Protein AF-R7TUE3-F1 (afdb_monomer)

Mean predicted aligned error: 9.0 Å

Structure (mmCIF, N/CA/C/O backbone):
data_AF-R7TUE3-F1
#
_entry.id   AF-R7TUE3-F1
#
loop_
_atom_site.group_PDB
_atom_site.id
_atom_site.type_symbol
_atom_site.label_atom_id
_atom_site.label_alt_id
_atom_site.label_comp_id
_atom_site.label_asym_id
_atom_site.label_entity_id
_atom_site.label_seq_id
_atom_site.pdbx_PDB_ins_code
_atom_site.Cartn_x
_atom_site.Cartn_y
_atom_site.Cartn_z
_atom_site.occupancy
_atom_site.B_iso_or_equiv
_atom_site.auth_seq_id
_atom_site.auth_comp_id
_atom_site.auth_asym_id
_atom_site.auth_atom_id
_atom_site.pdbx_PDB_model_num
ATOM 1 N N . MET A 1 1 ? -6.489 2.372 -33.164 1.00 26.22 1 MET A N 1
ATOM 2 C CA . MET A 1 1 ? -5.250 2.865 -32.529 1.00 26.22 1 MET A CA 1
ATOM 3 C C . MET A 1 1 ? -5.298 2.378 -31.097 1.00 26.22 1 MET A C 1
ATOM 5 O O . MET A 1 1 ? -5.970 2.981 -30.271 1.00 26.22 1 MET A O 1
ATOM 9 N N . ASP A 1 2 ? -4.718 1.204 -30.867 1.00 26.36 2 ASP A N 1
ATOM 10 C CA . ASP A 1 2 ? -4.836 0.459 -29.615 1.00 26.36 2 ASP A CA 1
ATOM 11 C C . ASP A 1 2 ? -3.867 1.010 -28.571 1.00 26.36 2 ASP A C 1
ATOM 13 O O . ASP A 1 2 ? -2.704 0.614 -28.493 1.00 26.36 2 ASP A O 1
ATOM 17 N N . GLY A 1 3 ? -4.360 1.943 -27.759 1.00 23.59 3 GLY A N 1
ATOM 18 C CA . GLY A 1 3 ? -3.721 2.323 -26.507 1.00 23.59 3 GLY A CA 1
ATOM 19 C C . GLY A 1 3 ? -3.929 1.211 -25.486 1.00 23.59 3 GLY A C 1
ATOM 20 O O . GLY A 1 3 ? -4.935 1.199 -24.780 1.00 23.59 3 GLY A O 1
ATOM 21 N N . LYS A 1 4 ? -2.998 0.253 -25.432 1.00 23.14 4 LYS A N 1
ATOM 22 C CA . LYS A 1 4 ? -2.929 -0.730 -24.347 1.00 23.14 4 LYS A CA 1
ATOM 23 C C . LYS A 1 4 ? -2.763 0.031 -23.034 1.00 23.14 4 LYS A C 1
ATOM 25 O O . LYS A 1 4 ? -1.722 0.637 -22.792 1.00 23.14 4 LYS A O 1
ATOM 30 N N . LYS A 1 5 ? -3.823 0.035 -22.228 1.00 25.25 5 LYS A N 1
ATOM 31 C CA . LYS A 1 5 ? -3.828 0.602 -20.883 1.00 25.25 5 LYS A CA 1
ATOM 32 C C . LYS A 1 5 ? -2.866 -0.216 -20.030 1.00 25.25 5 LYS A C 1
ATOM 34 O O . LYS A 1 5 ? -2.998 -1.431 -19.924 1.00 25.25 5 LYS A O 1
ATOM 39 N N . VAL A 1 6 ? -1.870 0.466 -19.487 1.00 25.92 6 VAL A N 1
ATOM 40 C CA . VAL A 1 6 ? -0.986 -0.073 -18.462 1.00 25.92 6 VAL A CA 1
ATOM 41 C C . VAL A 1 6 ? -1.798 -0.046 -17.174 1.00 25.92 6 VAL A C 1
ATOM 43 O O . VAL A 1 6 ? -2.066 1.015 -16.621 1.00 25.92 6 VAL A O 1
ATOM 46 N N . HIS A 1 7 ? -2.295 -1.204 -16.762 1.00 32.34 7 HIS A N 1
ATOM 47 C CA . HIS A 1 7 ? -2.750 -1.394 -15.394 1.00 32.34 7 HIS A CA 1
ATOM 48 C C . HIS A 1 7 ? -1.476 -1.461 -14.531 1.00 32.34 7 HIS A C 1
ATOM 50 O O . HIS A 1 7 ? -0.467 -1.970 -15.009 1.00 32.34 7 HIS A O 1
ATOM 56 N N . ASN A 1 8 ? -1.444 -0.863 -13.335 1.00 31.72 8 ASN A N 1
ATOM 57 C CA . ASN A 1 8 ? -0.389 -1.110 -12.345 1.00 31.72 8 ASN A CA 1
ATOM 58 C C . ASN A 1 8 ? -1.052 -1.649 -11.077 1.00 31.72 8 ASN A C 1
ATOM 60 O O . ASN A 1 8 ? -2.020 -1.092 -10.570 1.00 31.72 8 ASN A O 1
ATOM 64 N N . PHE A 1 9 ? -0.541 -2.755 -10.551 1.00 38.19 9 PHE A N 1
ATOM 65 C CA . PHE A 1 9 ? -1.050 -3.390 -9.344 1.00 38.19 9 PHE A CA 1
ATOM 66 C C . PHE A 1 9 ? 0.095 -3.407 -8.348 1.00 38.19 9 PHE A C 1
ATOM 68 O O . PHE A 1 9 ? 0.969 -4.274 -8.368 1.00 38.19 9 PHE A O 1
ATOM 75 N N . PHE A 1 10 ? 0.099 -2.408 -7.475 1.00 30.11 10 PHE A N 1
ATOM 76 C CA . PHE A 1 10 ? 0.917 -2.440 -6.280 1.00 30.11 10 PHE A CA 1
ATOM 77 C C . PHE A 1 10 ? 0.260 -3.404 -5.287 1.00 30.11 10 PHE A C 1
ATOM 79 O O . PHE A 1 10 ? -0.922 -3.293 -4.987 1.00 30.11 10 PHE A O 1
ATOM 86 N N . LEU A 1 11 ? 1.030 -4.407 -4.871 1.00 31.42 11 LEU A N 1
ATOM 87 C CA . LEU A 1 11 ? 0.663 -5.560 -4.038 1.00 31.42 11 LEU A CA 1
ATOM 88 C C . LEU A 1 11 ? -0.312 -5.288 -2.866 1.00 31.42 11 LEU A C 1
ATOM 90 O O . LEU A 1 11 ? -0.428 -4.173 -2.366 1.00 31.42 11 LEU A O 1
ATOM 94 N N . PRO A 1 12 ? -1.020 -6.340 -2.421 1.00 33.06 12 PRO A N 1
ATOM 95 C CA . PRO A 1 12 ? -2.391 -6.277 -1.949 1.00 33.06 12 PRO A CA 1
ATOM 96 C C . PRO A 1 12 ? -2.519 -5.617 -0.579 1.00 33.06 12 PRO A C 1
ATOM 98 O O . PRO A 1 12 ? -1.696 -5.812 0.314 1.00 33.06 12 PRO A O 1
ATOM 101 N N . ILE A 1 13 ? -3.662 -4.962 -0.379 1.00 30.20 13 ILE A N 1
ATOM 102 C CA . ILE A 1 13 ? -4.337 -4.980 0.917 1.00 30.20 13 ILE A CA 1
ATOM 103 C C . ILE A 1 13 ? -4.458 -6.463 1.288 1.00 30.20 13 ILE A C 1
ATOM 105 O O . ILE A 1 13 ? -5.222 -7.193 0.655 1.00 30.20 13 ILE A O 1
ATOM 109 N N . ILE A 1 14 ? -3.632 -6.932 2.230 1.00 29.20 14 ILE A N 1
ATOM 110 C CA . ILE A 1 14 ? -3.680 -8.306 2.737 1.00 29.20 14 ILE A CA 1
ATOM 111 C C . ILE A 1 14 ? -4.969 -8.433 3.548 1.00 29.20 14 ILE A C 1
ATOM 113 O O . ILE A 1 14 ? -4.993 -8.281 4.761 1.00 29.20 14 ILE A O 1
ATOM 117 N N . GLY A 1 15 ? -6.065 -8.685 2.850 1.00 29.59 15 GLY A N 1
ATOM 118 C CA . GLY A 1 15 ? -7.164 -9.468 3.365 1.00 29.59 15 GLY A CA 1
ATOM 119 C C . GLY A 1 15 ? -7.043 -10.827 2.706 1.00 29.59 15 GLY A C 1
ATOM 120 O O . GLY A 1 15 ? -7.309 -10.970 1.516 1.00 29.59 15 GLY A O 1
ATOM 121 N N . HIS A 1 16 ? -6.647 -11.848 3.459 1.00 36.81 16 HIS A N 1
ATOM 122 C CA . HIS A 1 16 ? -7.164 -13.173 3.141 1.00 36.81 16 HIS A CA 1
ATOM 123 C C . HIS A 1 16 ? -8.690 -13.028 3.131 1.00 36.81 16 HIS A C 1
ATOM 125 O O . HIS A 1 16 ? -9.264 -12.815 4.197 1.00 36.81 16 HIS A O 1
ATOM 131 N N . ASN A 1 17 ? -9.376 -13.130 1.981 1.00 39.16 17 ASN A N 1
ATOM 132 C CA . ASN A 1 17 ? -10.852 -13.122 1.971 1.00 39.16 17 ASN A CA 1
ATOM 133 C C . ASN A 1 17 ? -11.400 -14.494 2.405 1.00 39.16 17 ASN A C 1
ATOM 135 O O . ASN A 1 17 ? -12.331 -15.035 1.811 1.00 39.16 17 ASN A O 1
ATOM 139 N N . LYS A 1 18 ? -10.817 -15.056 3.471 1.00 37.66 18 LYS A N 1
ATOM 140 C CA . LYS A 1 18 ? -11.382 -16.156 4.236 1.00 37.66 18 LYS A CA 1
ATOM 141 C C . LYS A 1 18 ? -11.650 -15.656 5.652 1.00 37.66 18 LYS A C 1
ATOM 143 O O . LYS A 1 18 ? -10.769 -15.662 6.499 1.00 37.66 18 LYS A O 1
ATOM 148 N N . MET A 1 19 ? -12.891 -15.204 5.838 1.00 42.81 19 MET A N 1
ATOM 149 C CA . MET A 1 19 ? -13.586 -14.956 7.104 1.00 42.81 19 MET A CA 1
ATOM 150 C C . MET A 1 19 ? -12.686 -14.565 8.286 1.00 42.81 19 MET A C 1
ATOM 152 O O . MET A 1 19 ? -12.366 -15.399 9.137 1.00 42.81 19 MET A O 1
ATOM 156 N N . ILE A 1 20 ? -12.422 -13.264 8.432 1.00 44.94 20 ILE A N 1
ATOM 157 C CA . ILE A 1 20 ? -12.519 -12.707 9.781 1.00 44.94 20 ILE A CA 1
ATOM 158 C C . ILE A 1 20 ? -14.023 -12.716 10.042 1.00 44.94 20 ILE A C 1
ATOM 160 O O . ILE A 1 20 ? -14.790 -12.078 9.350 1.00 44.94 20 ILE A O 1
ATOM 164 N N . ASP A 1 21 ? -14.445 -13.656 10.861 1.00 41.81 21 ASP A N 1
ATOM 165 C CA . ASP A 1 21 ? -15.801 -13.870 11.346 1.00 41.81 21 ASP A CA 1
ATOM 166 C C . ASP A 1 21 ? -17.005 -14.283 10.475 1.00 41.81 21 ASP A C 1
ATOM 168 O O . ASP A 1 21 ? -17.966 -14.801 11.049 1.00 41.81 21 ASP A O 1
ATOM 172 N N . GLY A 1 22 ? -16.946 -14.188 9.148 1.00 45.91 22 GLY A N 1
ATOM 173 C CA . GLY A 1 22 ? -18.156 -14.254 8.302 1.00 45.91 22 GLY A CA 1
ATOM 174 C C . GLY A 1 22 ? -18.462 -12.911 7.636 1.00 45.91 22 GLY A C 1
ATOM 175 O O . GLY A 1 22 ? -19.313 -12.818 6.755 1.00 45.91 22 GLY A O 1
ATOM 176 N N . VAL A 1 23 ? -17.703 -11.891 8.011 1.00 53.88 23 VAL A N 1
ATOM 177 C CA . VAL A 1 23 ? -17.602 -10.603 7.363 1.00 53.88 23 VAL A CA 1
ATOM 178 C C . VAL A 1 23 ? -16.900 -10.732 5.997 1.00 53.88 23 VAL A C 1
ATOM 180 O O . VAL A 1 23 ? -15.768 -11.207 5.871 1.00 53.88 23 VAL A O 1
ATOM 183 N N . PHE A 1 24 ? -17.609 -10.322 4.942 1.00 63.47 24 PHE A N 1
ATOM 184 C CA . PHE A 1 24 ? -17.111 -10.325 3.568 1.00 63.47 24 PHE A CA 1
ATOM 185 C C . PHE A 1 24 ? -16.243 -9.093 3.315 1.00 63.47 24 PHE A C 1
ATOM 187 O O . PHE A 1 24 ? -16.665 -7.966 3.562 1.00 63.47 24 PHE A O 1
ATOM 194 N N . THR A 1 25 ? -15.053 -9.294 2.769 1.00 68.38 25 THR A N 1
ATOM 195 C CA . THR A 1 25 ? -14.197 -8.232 2.236 1.00 68.38 25 THR A CA 1
ATOM 196 C C . THR A 1 25 ? -14.414 -8.126 0.730 1.00 68.38 25 THR A C 1
ATOM 198 O O . THR A 1 25 ? -14.410 -9.125 0.011 1.00 68.38 25 THR A O 1
ATOM 201 N N . GLY A 1 26 ? -14.676 -6.911 0.267 1.00 74.12 26 GLY A N 1
ATOM 202 C CA . GLY A 1 26 ? -14.980 -6.562 -1.109 1.00 74.12 26 GLY A CA 1
ATOM 203 C C . GLY A 1 26 ? -13.788 -6.022 -1.892 1.00 74.12 26 GLY A C 1
ATOM 204 O O . GLY A 1 26 ? -12.681 -5.845 -1.379 1.00 74.12 26 GLY A O 1
ATOM 205 N N . SER A 1 27 ? -14.036 -5.729 -3.159 1.00 76.38 27 SER A N 1
ATOM 206 C CA . SER A 1 27 ? -13.052 -5.234 -4.118 1.00 76.38 27 SER A CA 1
ATOM 207 C C . SER A 1 27 ? -13.787 -4.484 -5.223 1.00 76.38 27 SER A C 1
ATOM 209 O O . SER A 1 27 ? -14.829 -4.950 -5.692 1.00 76.38 27 SER A O 1
ATOM 211 N N . ILE A 1 28 ? -13.253 -3.336 -5.653 1.00 74.31 28 ILE A N 1
ATOM 212 C CA . ILE A 1 28 ? -13.791 -2.618 -6.823 1.00 74.31 28 ILE A CA 1
ATOM 213 C C . ILE A 1 28 ? -13.489 -3.351 -8.144 1.00 74.31 28 ILE A C 1
ATOM 215 O O . ILE A 1 28 ? -14.043 -3.011 -9.189 1.00 74.31 28 ILE A O 1
ATOM 219 N N . TYR A 1 29 ? -12.616 -4.361 -8.100 1.00 77.81 29 TYR A N 1
ATOM 220 C CA . TYR A 1 29 ? -12.219 -5.177 -9.243 1.00 77.81 29 TYR A CA 1
ATOM 221 C C . TYR A 1 29 ? -13.205 -6.321 -9.487 1.00 77.81 29 TYR A C 1
ATOM 223 O O . TYR A 1 29 ? -14.007 -6.671 -8.625 1.00 77.81 29 TYR A O 1
ATOM 231 N N . LYS A 1 30 ? -13.185 -6.878 -10.701 1.00 80.38 30 LYS A N 1
ATOM 232 C CA . LYS A 1 30 ? -14.058 -7.984 -11.123 1.00 80.38 30 LYS A CA 1
ATOM 233 C C . LYS A 1 30 ? -13.236 -9.108 -11.751 1.00 80.38 30 LYS A C 1
ATOM 235 O O . LYS A 1 30 ? -13.561 -9.567 -12.843 1.00 80.38 30 LYS A O 1
ATOM 240 N N . ASP A 1 31 ? -12.178 -9.525 -11.071 1.00 77.94 31 ASP A N 1
ATOM 241 C CA . ASP A 1 31 ? -11.305 -10.606 -11.513 1.00 77.94 31 ASP A CA 1
ATOM 242 C C . ASP A 1 31 ? -12.026 -11.967 -11.405 1.00 77.94 31 ASP A C 1
ATOM 244 O O . ASP A 1 31 ? -12.382 -12.391 -10.300 1.00 77.94 31 ASP A O 1
ATOM 248 N N . PRO A 1 32 ? -12.284 -12.667 -12.524 1.00 78.81 32 PRO A N 1
ATOM 249 C CA . PRO A 1 32 ? -13.005 -13.934 -12.508 1.00 78.81 32 PRO A CA 1
ATOM 250 C C . PRO A 1 32 ? -12.277 -15.039 -11.728 1.00 78.81 32 PRO A C 1
ATOM 252 O O . PRO A 1 32 ? -12.954 -15.837 -11.073 1.00 78.81 32 PRO A O 1
ATOM 255 N N . ASP A 1 33 ? -10.942 -15.053 -11.726 1.00 77.56 33 ASP A N 1
ATOM 256 C CA . ASP A 1 33 ? -10.131 -16.086 -11.068 1.00 77.56 33 ASP A CA 1
ATOM 257 C C . ASP A 1 33 ? -10.190 -15.958 -9.539 1.00 77.56 33 ASP A C 1
ATOM 259 O O . ASP A 1 33 ? -10.014 -16.931 -8.800 1.00 77.56 33 ASP A O 1
ATOM 263 N N . LEU A 1 34 ? -10.516 -14.759 -9.050 1.00 78.69 34 LEU A N 1
ATOM 264 C CA . LEU A 1 34 ? -10.628 -14.451 -7.629 1.00 78.69 34 LEU A CA 1
ATOM 265 C C . LEU A 1 34 ? -12.034 -14.690 -7.064 1.00 78.69 34 LEU A C 1
ATOM 267 O O . LEU A 1 34 ? -12.167 -14.889 -5.861 1.00 78.69 34 LEU A O 1
ATOM 271 N N . ARG A 1 35 ? -13.096 -14.753 -7.879 1.00 78.50 35 ARG A N 1
ATOM 272 C CA . ARG A 1 35 ? -14.487 -14.824 -7.366 1.00 78.50 35 ARG A CA 1
ATOM 273 C C . ARG A 1 35 ? -14.801 -16.080 -6.553 1.00 78.50 35 ARG A C 1
ATOM 275 O O . ARG A 1 35 ? -15.608 -16.012 -5.628 1.00 78.50 35 ARG A O 1
ATOM 282 N N . ILE A 1 36 ? -14.213 -17.222 -6.916 1.00 77.38 36 ILE A N 1
ATOM 283 C CA . ILE A 1 36 ? -14.421 -18.499 -6.213 1.00 77.38 36 I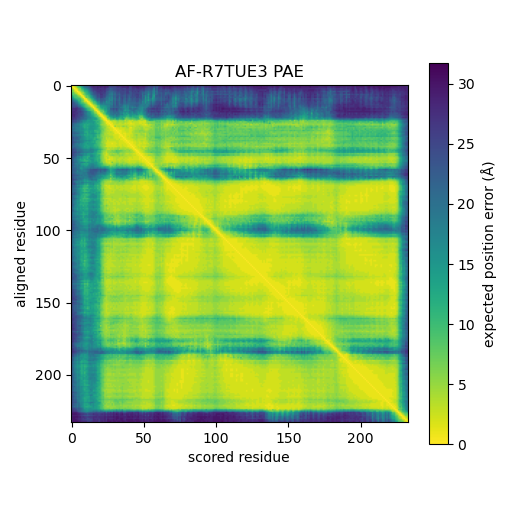LE A CA 1
ATOM 284 C C . ILE A 1 36 ? -13.737 -18.489 -4.836 1.00 77.38 36 ILE A C 1
ATOM 286 O O . ILE A 1 36 ? -14.426 -18.696 -3.835 1.00 77.38 36 ILE A O 1
ATOM 290 N N . PRO A 1 37 ? -12.416 -18.246 -4.736 1.00 74.00 37 PRO A N 1
ATOM 291 C CA . PRO A 1 37 ? -11.738 -18.209 -3.441 1.00 74.00 37 PRO A CA 1
ATOM 292 C C . PRO A 1 37 ? -12.100 -16.972 -2.618 1.00 74.00 37 PRO A C 1
ATOM 294 O O . PRO A 1 37 ? -11.985 -17.012 -1.394 1.00 74.00 37 PRO A O 1
ATOM 297 N N . PHE A 1 38 ? -12.554 -15.896 -3.267 1.00 76.12 38 PHE A N 1
ATOM 298 C CA . PHE A 1 38 ? -12.842 -14.608 -2.654 1.00 76.12 38 PHE A CA 1
ATOM 299 C C . PHE A 1 38 ? -14.240 -14.085 -3.059 1.00 76.12 38 PHE A C 1
ATOM 301 O O . PHE A 1 38 ? -14.374 -13.250 -3.956 1.00 76.12 38 PHE A O 1
ATOM 308 N N . PRO A 1 39 ? -15.313 -14.510 -2.358 1.00 74.69 39 PRO A N 1
ATOM 309 C CA . PRO A 1 39 ? -16.707 -14.220 -2.732 1.00 74.69 39 PRO A CA 1
ATOM 310 C C . PRO A 1 39 ? -17.133 -12.740 -2.714 1.00 74.69 39 PRO A C 1
ATOM 312 O O . PRO A 1 39 ? -18.279 -12.426 -3.065 1.00 74.69 39 PRO A O 1
ATOM 315 N N . GLY A 1 40 ? -16.268 -11.844 -2.232 1.00 76.69 40 GLY A N 1
ATOM 316 C CA . GLY A 1 40 ? -16.469 -10.396 -2.246 1.00 76.69 40 GLY A CA 1
ATOM 317 C C . GLY A 1 40 ? -15.871 -9.682 -3.461 1.00 76.69 40 GLY A C 1
ATOM 318 O O . GLY A 1 40 ? -16.068 -8.478 -3.600 1.00 76.69 40 GLY A O 1
ATOM 319 N N . GLU A 1 41 ? -15.197 -10.391 -4.370 1.00 80.06 41 GLU A N 1
ATOM 320 C CA . GLU A 1 41 ? -14.690 -9.797 -5.610 1.00 80.06 41 GLU A CA 1
ATOM 321 C C . GLU A 1 41 ? -15.837 -9.180 -6.436 1.00 80.06 41 GLU A C 1
ATOM 323 O O . GLU A 1 41 ? -16.836 -9.836 -6.759 1.00 80.06 41 GLU A O 1
ATOM 328 N N . GLY A 1 42 ? -15.713 -7.890 -6.746 1.00 77.12 42 GLY A N 1
ATOM 329 C CA . GLY A 1 42 ? -16.732 -7.090 -7.426 1.00 77.12 42 GLY A CA 1
ATOM 330 C C . GLY A 1 42 ? -17.877 -6.605 -6.542 1.00 77.12 42 GLY A C 1
ATOM 331 O O . GLY A 1 42 ? -18.847 -6.069 -7.080 1.00 77.12 42 GLY A O 1
ATOM 332 N N . LYS A 1 43 ? -17.807 -6.802 -5.218 1.00 80.62 43 LYS A N 1
ATOM 333 C CA . LYS A 1 43 ? -18.770 -6.264 -4.248 1.00 80.62 43 LYS A CA 1
ATOM 334 C C . LYS A 1 43 ? -18.186 -5.056 -3.522 1.00 80.62 43 LYS A C 1
ATOM 336 O O . LYS A 1 43 ? -17.034 -5.066 -3.095 1.00 80.62 43 LYS A O 1
ATOM 341 N N . HIS A 1 44 ? -19.022 -4.042 -3.339 1.00 76.38 44 HIS A N 1
ATOM 342 C CA . HIS A 1 44 ? -18.726 -2.819 -2.597 1.00 76.38 44 HIS A CA 1
ATOM 343 C C . HIS A 1 44 ? -19.999 -2.314 -1.888 1.00 76.38 44 HIS A C 1
ATOM 345 O O . HIS A 1 44 ? -21.094 -2.842 -2.106 1.00 76.38 44 HIS A O 1
ATOM 351 N N . GLY A 1 45 ? -19.864 -1.307 -1.022 1.00 72.94 45 GLY A N 1
ATOM 352 C CA . GLY A 1 45 ? -20.962 -0.764 -0.211 1.00 72.94 45 GLY A CA 1
ATOM 353 C C . GLY A 1 45 ? -21.208 -1.544 1.085 1.00 72.94 45 GLY A C 1
ATOM 354 O O . GLY A 1 45 ? -20.349 -2.288 1.546 1.00 72.94 45 GLY A O 1
ATOM 355 N N . SER A 1 46 ? -22.399 -1.407 1.671 1.00 71.69 46 SER A N 1
ATOM 356 C CA . SER A 1 46 ? -22.730 -1.930 3.012 1.00 71.69 46 SER A CA 1
ATOM 357 C C . SER A 1 46 ? -22.787 -3.461 3.138 1.00 71.69 46 SER A C 1
ATOM 359 O O . SER A 1 46 ? -23.000 -3.980 4.229 1.00 71.69 46 SER A O 1
ATOM 361 N N . SER A 1 47 ? -22.601 -4.196 2.036 1.00 73.56 47 SER A N 1
ATOM 362 C CA . SER A 1 47 ? -22.575 -5.667 2.023 1.00 73.56 47 SER A CA 1
ATOM 363 C C . SER A 1 47 ? -21.209 -6.271 2.374 1.00 73.56 47 SER A C 1
ATOM 365 O O . SER A 1 47 ? -21.087 -7.494 2.469 1.00 73.56 47 SER A O 1
ATOM 367 N N . VAL A 1 48 ? -20.185 -5.429 2.546 1.00 75.19 48 VAL A N 1
ATOM 368 C CA . VAL A 1 48 ? -18.800 -5.813 2.844 1.00 75.19 48 VAL A CA 1
ATOM 369 C C . VAL A 1 48 ? -18.217 -4.906 3.933 1.00 75.19 48 VAL A C 1
ATOM 371 O O . VAL A 1 48 ? -18.644 -3.766 4.084 1.00 75.19 48 VAL A O 1
ATOM 374 N N . SER A 1 49 ? -17.240 -5.391 4.698 1.00 75.25 49 SER A N 1
ATOM 375 C CA . SER A 1 49 ? -16.605 -4.623 5.789 1.00 75.25 49 SER A CA 1
ATOM 376 C C . SER A 1 49 ? -15.377 -3.820 5.383 1.00 75.25 49 SER A C 1
ATOM 378 O O . SER A 1 49 ? -14.995 -2.878 6.071 1.00 75.25 49 SER A O 1
ATOM 380 N N . ALA A 1 50 ? -14.730 -4.223 4.296 1.00 83.12 50 ALA A N 1
ATOM 381 C CA . ALA A 1 50 ? -13.548 -3.585 3.747 1.00 83.12 50 ALA A CA 1
ATOM 382 C C . ALA A 1 50 ? -13.596 -3.709 2.231 1.00 83.12 50 ALA A C 1
ATOM 384 O O . ALA A 1 50 ? -14.171 -4.662 1.709 1.00 83.12 50 ALA A O 1
ATOM 385 N N . ILE A 1 51 ? -13.006 -2.751 1.523 1.00 82.31 51 ILE A N 1
ATOM 386 C CA . ILE A 1 51 ? -13.030 -2.693 0.062 1.00 82.31 51 ILE A CA 1
ATOM 387 C C . ILE A 1 51 ? -11.600 -2.473 -0.417 1.00 82.31 51 ILE A C 1
ATOM 389 O O . ILE A 1 51 ? -10.960 -1.494 -0.039 1.00 82.31 51 ILE A O 1
ATOM 393 N N . LYS A 1 52 ? -11.092 -3.384 -1.250 1.00 83.94 52 LYS A N 1
ATOM 394 C CA . LYS A 1 52 ? -9.806 -3.206 -1.929 1.00 83.94 52 LYS A CA 1
ATOM 395 C C . LYS A 1 52 ? -9.959 -2.226 -3.097 1.00 83.94 52 LYS A C 1
ATOM 397 O O . LYS A 1 52 ? -10.815 -2.437 -3.956 1.00 83.94 52 LYS A O 1
ATOM 402 N N . THR A 1 53 ? -9.086 -1.220 -3.164 1.00 82.50 53 THR A N 1
ATOM 403 C CA . THR A 1 53 ? -9.010 -0.236 -4.256 1.00 82.50 53 THR A CA 1
ATOM 404 C C . THR A 1 53 ? -7.563 0.215 -4.501 1.00 82.50 53 THR A C 1
ATOM 406 O O . THR A 1 53 ? -6.748 0.226 -3.579 1.00 82.50 53 THR A O 1
ATOM 409 N N . HIS A 1 54 ? -7.245 0.573 -5.749 1.00 79.38 54 HIS A N 1
ATOM 410 C CA . HIS A 1 54 ? -6.033 1.314 -6.132 1.00 79.38 54 HIS A CA 1
ATOM 411 C C . HIS A 1 54 ? -6.374 2.701 -6.704 1.00 79.38 54 HIS A C 1
ATOM 413 O O . HIS A 1 54 ? -5.561 3.297 -7.407 1.00 79.38 54 HIS A O 1
ATOM 419 N N . TRP A 1 55 ? -7.577 3.227 -6.441 1.00 78.69 55 TRP A N 1
ATOM 420 C CA . TRP A 1 55 ? -7.912 4.616 -6.770 1.00 78.69 55 TRP A CA 1
ATOM 421 C C . TRP A 1 55 ? -6.866 5.571 -6.148 1.00 78.69 55 TRP A C 1
ATOM 423 O O . TRP A 1 55 ? -6.412 5.300 -5.035 1.00 78.69 55 TRP A O 1
ATOM 433 N N . PRO A 1 56 ? -6.439 6.655 -6.825 1.00 77.94 56 PRO A N 1
ATOM 434 C CA . PRO A 1 56 ? -6.911 7.148 -8.127 1.00 77.94 56 PRO A CA 1
ATOM 435 C C . PRO A 1 56 ? -6.251 6.516 -9.351 1.00 77.94 56 PRO A C 1
ATOM 437 O O . PRO A 1 56 ? -6.589 6.895 -10.468 1.00 77.94 56 PRO A O 1
ATOM 440 N N . LEU A 1 57 ? -5.323 5.574 -9.184 1.00 67.94 57 LEU A N 1
ATOM 441 C CA . LEU A 1 57 ? -4.356 5.239 -10.228 1.00 67.94 57 LEU A CA 1
ATOM 442 C C . LEU A 1 57 ? -4.971 4.684 -11.529 1.00 67.94 57 LEU A C 1
ATOM 444 O O . LEU A 1 57 ? -4.357 4.824 -12.579 1.00 67.94 57 LEU A O 1
ATOM 448 N N . PHE A 1 58 ? -6.186 4.111 -11.505 1.00 61.41 58 PHE A N 1
ATOM 449 C CA . PHE A 1 58 ? -6.770 3.427 -12.679 1.00 61.41 58 PHE A CA 1
ATOM 450 C C . PHE A 1 58 ? -8.278 3.614 -12.876 1.00 61.41 58 PHE A C 1
ATOM 452 O O . PHE A 1 58 ? -8.898 2.866 -13.636 1.00 61.41 58 PHE A O 1
ATOM 459 N N . ALA A 1 59 ? -8.898 4.575 -12.195 1.00 56.00 59 ALA A N 1
ATOM 460 C CA . ALA A 1 59 ? -10.348 4.704 -12.233 1.00 56.00 59 ALA A CA 1
ATOM 461 C C . ALA A 1 59 ? -10.805 5.682 -13.324 1.00 56.00 59 ALA A C 1
ATOM 463 O O . ALA A 1 59 ? -10.355 6.823 -13.383 1.00 56.00 59 ALA A O 1
ATOM 464 N N . GLN A 1 60 ? -11.712 5.228 -14.193 1.00 50.25 60 GLN A N 1
ATOM 465 C CA . GLN A 1 60 ? -12.420 6.116 -15.126 1.00 50.25 60 GLN A CA 1
ATOM 466 C C . GLN A 1 60 ? -13.547 6.893 -14.434 1.00 50.25 60 GLN A C 1
ATOM 468 O O . GLN A 1 60 ? -13.943 7.950 -14.914 1.00 50.25 60 GLN A O 1
ATOM 473 N N . GLU A 1 61 ? -14.035 6.376 -13.307 1.00 54.53 61 GLU A N 1
ATOM 474 C CA . GLU A 1 61 ? -15.063 6.990 -12.475 1.00 54.53 61 GLU A CA 1
ATOM 475 C C . GLU A 1 61 ? -14.495 7.237 -11.078 1.00 54.53 61 GLU A C 1
ATOM 477 O O . GLU A 1 61 ? -13.664 6.476 -10.580 1.00 54.53 61 GLU A O 1
ATOM 482 N N . GLN A 1 62 ? -14.902 8.339 -10.458 1.00 56.56 62 GLN A N 1
ATOM 483 C CA . GLN A 1 62 ? -14.477 8.672 -9.107 1.00 56.56 62 GLN A CA 1
ATOM 484 C C . GLN A 1 62 ? -14.972 7.593 -8.136 1.00 56.56 62 GLN A C 1
ATOM 486 O O . GLN A 1 62 ? -16.132 7.189 -8.204 1.00 56.56 62 GLN A O 1
ATOM 491 N N . ASP A 1 63 ? -14.103 7.133 -7.235 1.00 65.88 63 ASP A N 1
ATOM 492 C CA . ASP A 1 63 ? -14.525 6.280 -6.129 1.00 65.88 63 ASP A CA 1
ATOM 493 C C . ASP A 1 63 ? -15.344 7.149 -5.163 1.00 65.88 63 ASP A C 1
ATOM 495 O O . ASP A 1 63 ? -14.799 7.906 -4.362 1.00 65.88 63 ASP A O 1
ATOM 499 N N . LEU A 1 64 ? -16.669 7.148 -5.346 1.00 59.69 64 LEU A N 1
ATOM 500 C CA . LEU A 1 64 ? -17.631 7.924 -4.551 1.00 59.69 64 LEU A CA 1
ATOM 501 C C . LEU A 1 64 ? -18.041 7.187 -3.266 1.00 59.69 64 LEU A C 1
ATOM 503 O O . LEU A 1 64 ? -19.072 7.507 -2.671 1.00 59.69 64 LEU A O 1
ATOM 507 N N . LEU A 1 65 ? -17.295 6.154 -2.867 1.00 67.81 65 LEU A N 1
ATOM 508 C CA . LEU A 1 65 ? -17.606 5.380 -1.676 1.00 67.81 65 LEU A CA 1
ATOM 509 C C . LEU A 1 65 ? -17.258 6.175 -0.413 1.00 67.81 65 LEU A C 1
ATOM 511 O O . LEU A 1 65 ? -16.166 6.719 -0.273 1.00 67.81 65 LEU A O 1
ATOM 515 N N . ASP A 1 66 ? -18.206 6.211 0.520 1.00 77.19 66 ASP A N 1
ATOM 516 C CA . ASP A 1 66 ? -18.023 6.825 1.832 1.00 77.19 66 ASP A CA 1
ATOM 517 C C . ASP A 1 66 ? -17.304 5.835 2.762 1.00 77.19 66 ASP A C 1
ATOM 519 O O . ASP A 1 66 ? -17.896 4.872 3.264 1.00 77.19 66 ASP A O 1
ATOM 523 N N . TYR A 1 67 ? -15.990 6.010 2.919 1.00 84.50 67 TYR A N 1
ATOM 524 C CA . TYR A 1 67 ? -15.167 5.137 3.752 1.00 84.50 67 TYR A CA 1
ATOM 525 C C . TYR A 1 67 ? -15.189 5.585 5.209 1.00 84.50 67 TYR A C 1
ATOM 527 O O . TYR A 1 67 ? -14.770 6.689 5.538 1.00 84.50 67 TYR A O 1
ATOM 535 N N . ALA A 1 68 ? -15.559 4.676 6.111 1.00 87.88 68 ALA A N 1
ATOM 536 C CA . ALA A 1 68 ? -15.511 4.946 7.548 1.00 87.88 68 ALA A CA 1
ATOM 537 C C . ALA A 1 68 ? -14.081 4.980 8.121 1.00 87.88 68 ALA A C 1
ATOM 539 O O . ALA A 1 68 ? -13.851 5.589 9.163 1.00 87.88 68 ALA A O 1
ATOM 540 N N . ARG A 1 69 ? -13.134 4.276 7.486 1.00 90.12 69 ARG A N 1
ATOM 541 C CA . ARG A 1 69 ? -11.736 4.126 7.922 1.00 90.12 69 ARG A CA 1
ATOM 542 C C . ARG A 1 69 ? -10.864 3.602 6.781 1.00 90.12 69 ARG A C 1
ATOM 544 O O . ARG A 1 69 ? -11.380 2.963 5.865 1.00 90.12 69 ARG A O 1
ATOM 551 N N . ILE A 1 70 ? -9.553 3.839 6.849 1.00 93.50 70 ILE A N 1
ATOM 552 C CA . ILE A 1 70 ? -8.595 3.499 5.785 1.00 93.50 70 ILE A CA 1
ATOM 553 C C . ILE A 1 70 ? -7.466 2.625 6.336 1.00 93.50 70 ILE A C 1
ATOM 555 O O . ILE A 1 70 ? -6.854 2.950 7.350 1.00 93.50 70 ILE A O 1
ATOM 559 N N . ILE A 1 71 ? -7.155 1.535 5.630 1.00 94.75 71 ILE A N 1
ATOM 560 C CA . ILE A 1 71 ? -5.924 0.759 5.822 1.00 94.75 71 ILE A CA 1
ATOM 561 C C . ILE A 1 71 ? -5.039 0.987 4.595 1.00 94.75 71 ILE A C 1
ATOM 563 O O . ILE A 1 71 ? -5.424 0.617 3.486 1.00 94.75 71 ILE A O 1
ATOM 567 N N . LEU A 1 72 ? -3.857 1.574 4.784 1.00 95.38 72 LEU A N 1
ATOM 568 C CA . LEU A 1 72 ? -2.908 1.876 3.711 1.00 95.38 72 LEU A CA 1
ATOM 569 C C . LEU A 1 72 ? -1.660 1.002 3.842 1.00 95.38 72 LEU A C 1
ATOM 571 O O . LEU A 1 72 ? -0.920 1.128 4.812 1.00 95.38 72 LEU A O 1
ATOM 575 N N . VAL A 1 73 ? -1.396 0.139 2.861 1.00 94.50 73 VAL A N 1
ATOM 576 C CA . VAL A 1 73 ? -0.168 -0.670 2.826 1.00 94.50 73 VAL A CA 1
ATOM 577 C C . VAL A 1 73 ? 0.934 0.105 2.114 1.00 94.50 73 VAL A C 1
ATOM 579 O O . VAL A 1 73 ? 0.782 0.460 0.951 1.00 94.50 73 VAL A O 1
ATOM 582 N N . VAL A 1 74 ? 2.061 0.311 2.791 1.00 94.19 74 VAL A N 1
ATOM 583 C CA . VAL A 1 74 ? 3.247 0.984 2.255 1.00 94.19 74 VAL A CA 1
ATOM 584 C C . VAL A 1 74 ? 4.355 -0.045 2.074 1.00 94.19 74 VAL A C 1
ATOM 586 O O . VAL A 1 74 ? 4.734 -0.760 3.006 1.00 94.19 74 VAL A O 1
ATOM 589 N N . ARG A 1 75 ? 4.899 -0.120 0.862 1.00 94.00 75 ARG A N 1
ATOM 590 C CA . ARG A 1 75 ? 6.036 -0.976 0.501 1.00 94.00 75 ARG A CA 1
ATOM 591 C C . ARG A 1 75 ? 7.124 -0.125 -0.141 1.00 94.00 75 ARG A C 1
ATOM 593 O O . ARG A 1 75 ? 6.808 0.912 -0.714 1.00 94.00 75 ARG A O 1
ATOM 600 N N . ASP A 1 76 ? 8.374 -0.583 -0.064 1.00 93.31 76 ASP A N 1
ATOM 601 C CA . ASP A 1 76 ? 9.465 -0.001 -0.849 1.00 93.31 76 ASP A CA 1
ATOM 602 C C . ASP A 1 76 ? 9.034 0.193 -2.324 1.00 93.31 76 ASP A C 1
ATOM 604 O O . ASP A 1 76 ? 8.466 -0.745 -2.906 1.00 93.31 76 ASP A O 1
ATOM 608 N N . PRO A 1 77 ? 9.235 1.394 -2.904 1.00 94.50 77 PRO A N 1
ATOM 609 C CA . PRO A 1 77 ? 8.691 1.722 -4.215 1.00 94.50 77 PRO A CA 1
ATOM 610 C C . PRO A 1 77 ? 9.187 0.782 -5.312 1.00 94.50 77 PRO A C 1
ATOM 612 O O . PRO A 1 77 ? 8.367 0.209 -6.027 1.00 94.50 77 PRO A O 1
ATOM 615 N N . GLU A 1 78 ? 10.499 0.552 -5.434 1.00 93.00 78 GLU A N 1
ATOM 616 C CA . GLU A 1 78 ? 11.033 -0.267 -6.532 1.00 93.00 78 GLU A CA 1
ATOM 617 C C . GLU A 1 78 ? 10.592 -1.719 -6.407 1.00 93.00 78 GLU A C 1
ATOM 619 O O . GLU A 1 78 ? 10.190 -2.354 -7.380 1.00 93.00 78 GLU A O 1
ATOM 624 N N . ASP A 1 79 ? 10.626 -2.241 -5.188 1.00 90.75 79 ASP A N 1
ATOM 625 C CA . ASP A 1 79 ? 10.173 -3.579 -4.842 1.00 90.75 79 ASP A CA 1
ATOM 626 C C . ASP A 1 79 ? 8.729 -3.832 -5.284 1.00 90.75 79 ASP A C 1
ATOM 628 O O . ASP A 1 79 ? 8.359 -4.913 -5.772 1.00 90.75 79 ASP A O 1
ATOM 632 N N . ALA A 1 80 ? 7.884 -2.829 -5.073 1.00 90.94 80 ALA A N 1
ATOM 633 C CA . ALA A 1 80 ? 6.477 -2.890 -5.388 1.00 90.94 80 ALA A CA 1
ATOM 634 C C . ALA A 1 80 ? 6.225 -2.686 -6.895 1.00 90.94 80 ALA A C 1
ATOM 636 O O . ALA A 1 80 ? 5.447 -3.448 -7.474 1.00 90.94 80 ALA A O 1
ATOM 637 N N . ILE A 1 81 ? 6.984 -1.800 -7.553 1.00 92.19 81 ILE A N 1
ATOM 638 C CA . ILE A 1 81 ? 6.966 -1.592 -9.012 1.00 92.19 81 ILE A CA 1
ATOM 639 C C . ILE A 1 81 ? 7.440 -2.837 -9.762 1.00 92.19 81 ILE A C 1
ATOM 641 O O . ILE A 1 81 ? 6.781 -3.265 -10.707 1.00 92.19 81 ILE A O 1
ATOM 645 N N . ARG A 1 82 ? 8.539 -3.474 -9.338 1.00 89.75 82 ARG A N 1
ATOM 646 C CA . ARG A 1 82 ? 9.025 -4.730 -9.938 1.00 89.75 82 ARG A CA 1
ATOM 647 C C . ARG A 1 82 ? 7.957 -5.809 -9.869 1.00 89.75 82 ARG A C 1
ATOM 649 O O . ARG A 1 82 ? 7.701 -6.496 -10.854 1.00 89.75 82 ARG A O 1
ATOM 656 N N . SER A 1 83 ? 7.300 -5.947 -8.717 1.00 86.81 83 SER A N 1
ATOM 657 C CA . SER A 1 83 ? 6.224 -6.927 -8.568 1.00 86.81 83 SER A CA 1
ATOM 658 C C . SER A 1 83 ? 5.052 -6.655 -9.514 1.00 86.81 83 SER A C 1
ATOM 660 O O . SER A 1 83 ? 4.577 -7.598 -10.160 1.00 86.81 83 SER A O 1
ATOM 662 N N . SER A 1 84 ? 4.660 -5.380 -9.643 1.00 86.25 84 SER A N 1
ATOM 663 C CA . SER A 1 84 ? 3.650 -4.914 -10.596 1.00 86.25 84 SER A CA 1
ATOM 664 C C . SER A 1 84 ? 4.063 -5.234 -12.032 1.00 86.25 84 SER A C 1
ATOM 666 O O . SER A 1 84 ? 3.305 -5.858 -12.767 1.00 86.25 84 SER A O 1
ATOM 668 N N . TYR A 1 85 ? 5.290 -4.915 -12.440 1.00 87.75 85 TYR A N 1
ATOM 669 C CA . TYR A 1 85 ? 5.772 -5.200 -13.792 1.00 87.75 85 TYR A CA 1
ATOM 670 C C . TYR A 1 85 ? 5.677 -6.689 -14.138 1.00 87.75 85 TYR A C 1
ATOM 672 O O . TYR A 1 85 ? 5.143 -7.054 -15.185 1.00 87.75 85 TYR A O 1
ATOM 680 N N . VAL A 1 86 ? 6.126 -7.563 -13.231 1.00 84.50 86 VAL A N 1
ATOM 681 C CA . VAL A 1 86 ? 6.041 -9.018 -13.423 1.00 84.50 86 VAL A CA 1
ATOM 682 C C . VAL A 1 86 ? 4.588 -9.481 -13.531 1.00 84.50 86 VAL A C 1
ATOM 684 O O . VAL A 1 86 ? 4.286 -10.308 -14.385 1.00 84.50 86 VAL A O 1
ATOM 687 N N . PHE A 1 87 ? 3.677 -8.927 -12.724 1.00 83.56 87 PHE A N 1
ATOM 688 C CA . PHE A 1 87 ? 2.249 -9.231 -12.834 1.00 83.56 87 PHE A CA 1
ATOM 689 C C . PHE A 1 87 ? 1.720 -8.930 -14.246 1.00 83.56 87 PHE A C 1
ATOM 691 O O . PHE A 1 87 ? 1.220 -9.838 -14.912 1.00 83.56 87 PHE A O 1
ATOM 698 N N . HIS A 1 88 ? 1.944 -7.720 -14.766 1.00 81.56 88 HIS A N 1
ATOM 699 C CA . HIS A 1 88 ? 1.475 -7.332 -16.104 1.00 81.56 88 HIS A CA 1
ATOM 700 C C . HIS A 1 88 ? 2.106 -8.159 -17.217 1.00 81.56 88 HIS A C 1
ATOM 702 O O . HIS A 1 88 ? 1.413 -8.617 -18.126 1.00 81.56 88 HIS A O 1
ATOM 708 N N . LYS A 1 89 ? 3.421 -8.391 -17.155 1.00 82.81 89 LYS A N 1
ATOM 709 C CA . LYS A 1 89 ? 4.112 -9.176 -18.185 1.00 82.81 89 LYS A CA 1
ATOM 710 C C . LYS A 1 89 ? 3.697 -10.644 -18.186 1.00 82.81 89 LYS A C 1
ATOM 712 O O . LYS A 1 89 ? 3.751 -11.276 -19.236 1.00 82.81 89 LYS A O 1
ATOM 717 N N . SER A 1 90 ? 3.198 -11.160 -17.062 1.00 78.88 90 SER A N 1
ATOM 718 C CA . SER A 1 90 ? 2.612 -12.503 -16.976 1.00 78.88 90 SER A CA 1
ATOM 719 C C . SER A 1 90 ? 1.168 -12.617 -17.445 1.00 78.88 90 SER A C 1
ATOM 721 O O . SER A 1 90 ? 0.556 -13.659 -17.231 1.00 78.88 90 SER A O 1
ATOM 723 N N . GLY A 1 91 ? 0.635 -11.583 -18.102 1.00 77.69 91 GLY A N 1
ATOM 724 C CA . GLY A 1 91 ? -0.760 -11.565 -18.528 1.00 77.69 91 GLY A CA 1
ATOM 725 C C . GLY A 1 91 ? -1.703 -11.485 -17.335 1.00 77.69 91 GLY A C 1
ATOM 726 O O . GLY A 1 91 ? -2.694 -12.201 -17.308 1.00 77.69 91 GLY A O 1
ATOM 727 N N . GLU A 1 92 ? -1.346 -10.666 -16.340 1.00 77.19 92 GLU A N 1
ATOM 728 C CA . GLU A 1 92 ? -2.135 -10.460 -15.116 1.00 77.19 92 GLU A CA 1
ATOM 729 C C . GLU A 1 92 ? -2.301 -11.741 -14.280 1.00 77.19 92 GLU A C 1
ATOM 731 O O . GLU A 1 92 ? -3.227 -11.897 -13.490 1.00 77.19 92 GLU A O 1
ATOM 736 N N . ASN A 1 93 ? -1.347 -12.666 -14.407 1.00 76.44 93 ASN A N 1
ATOM 737 C CA . ASN A 1 93 ? -1.305 -13.863 -13.588 1.00 76.44 93 ASN A CA 1
ATOM 738 C C . ASN A 1 93 ? -0.731 -13.540 -12.198 1.00 76.44 93 ASN A C 1
ATOM 740 O O . ASN A 1 93 ? 0.460 -13.246 -12.030 1.00 76.44 93 ASN A O 1
ATOM 744 N N . HIS A 1 94 ? -1.571 -13.686 -11.171 1.00 72.19 94 HIS A N 1
ATOM 745 C CA . HIS A 1 94 ? -1.210 -13.496 -9.758 1.00 72.19 94 HIS A CA 1
ATOM 746 C C . HIS A 1 94 ? 0.011 -14.318 -9.320 1.00 72.19 94 HIS A C 1
ATOM 748 O O . HIS A 1 94 ? 0.794 -13.879 -8.481 1.00 72.19 94 HIS A O 1
ATOM 754 N N . THR A 1 95 ? 0.233 -15.471 -9.950 1.00 75.44 95 THR A N 1
ATOM 755 C CA . THR A 1 95 ? 1.342 -16.397 -9.662 1.00 75.44 95 THR A CA 1
ATOM 756 C C . THR A 1 95 ? 2.421 -16.420 -10.748 1.00 75.44 95 THR A C 1
ATOM 758 O O . THR A 1 95 ? 3.372 -17.194 -10.656 1.00 75.44 95 THR A O 1
ATOM 761 N N . GLY A 1 96 ? 2.307 -15.566 -11.769 1.00 73.81 96 GLY A N 1
ATOM 762 C CA . GLY A 1 96 ? 3.212 -15.554 -12.914 1.00 73.81 96 GLY A CA 1
ATOM 763 C C . GLY A 1 96 ? 4.665 -15.287 -12.523 1.00 73.81 96 GLY A C 1
ATOM 764 O O . GLY A 1 96 ? 4.938 -14.479 -11.639 1.00 73.81 96 GLY A O 1
ATOM 765 N N . LEU A 1 97 ? 5.609 -15.957 -13.181 1.00 73.88 97 LEU A N 1
ATOM 766 C CA . LEU A 1 97 ? 7.042 -15.840 -12.905 1.00 73.88 97 LEU A CA 1
ATOM 767 C C . LEU A 1 97 ? 7.773 -15.219 -14.097 1.00 73.88 97 LEU A C 1
ATOM 769 O O . LEU A 1 97 ? 7.416 -15.477 -15.246 1.00 73.88 97 LEU A O 1
ATOM 773 N N . LEU A 1 98 ? 8.837 -14.458 -13.815 1.00 71.12 98 LEU A N 1
ATOM 774 C CA . LEU A 1 98 ? 9.855 -14.167 -14.827 1.00 71.12 98 LEU A CA 1
ATOM 775 C C . LEU A 1 98 ? 10.522 -15.498 -15.190 1.00 71.12 98 LEU A C 1
ATOM 777 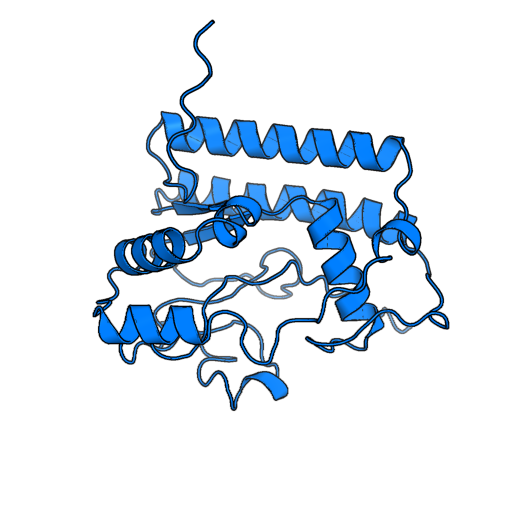O O . LEU A 1 98 ? 11.001 -16.203 -14.301 1.00 71.12 98 LEU A O 1
ATOM 781 N N . ASN A 1 99 ? 10.570 -15.833 -16.474 1.00 67.38 99 ASN A N 1
ATOM 782 C CA . ASN A 1 99 ? 11.454 -16.881 -16.973 1.00 67.38 99 ASN A CA 1
ATOM 783 C C . ASN A 1 99 ? 12.631 -16.245 -17.727 1.00 67.38 99 ASN A C 1
ATOM 785 O O . ASN A 1 99 ? 12.597 -15.068 -18.069 1.00 67.38 99 ASN A O 1
ATOM 789 N N . GLU A 1 100 ? 13.688 -17.012 -17.979 1.00 61.44 100 GLU A N 1
ATOM 790 C CA . GLU A 1 100 ? 14.915 -16.501 -18.618 1.00 61.44 100 GLU A CA 1
ATOM 791 C C . GLU A 1 100 ? 14.700 -16.036 -20.069 1.00 61.44 100 GLU A C 1
ATOM 793 O O . GLU A 1 100 ? 15.503 -15.279 -20.603 1.00 61.44 100 GLU A O 1
ATOM 798 N N . ASN A 1 101 ? 13.592 -16.446 -20.690 1.00 66.31 101 ASN A N 1
ATOM 799 C CA . ASN A 1 101 ? 13.234 -16.101 -22.064 1.00 66.31 101 ASN A CA 1
ATOM 800 C C . ASN A 1 101 ? 12.347 -14.850 -22.149 1.00 66.31 101 ASN A C 1
ATOM 802 O O . ASN A 1 101 ? 11.870 -14.504 -23.232 1.00 66.31 101 ASN A O 1
ATOM 806 N N . TRP A 1 102 ? 12.067 -14.193 -21.021 1.00 74.50 102 TRP A N 1
ATOM 807 C CA . TRP A 1 102 ? 11.233 -13.003 -21.013 1.00 74.50 102 TRP A CA 1
ATOM 808 C C . TRP A 1 102 ? 11.985 -11.777 -21.503 1.00 74.50 102 TRP A C 1
ATOM 810 O O . TRP A 1 102 ? 13.024 -11.392 -20.973 1.00 74.50 102 TRP A O 1
ATOM 820 N N . GLU A 1 103 ? 11.392 -11.111 -22.487 1.00 74.44 103 GLU A N 1
ATOM 821 C CA . GLU A 1 103 ? 11.912 -9.861 -23.012 1.00 74.44 103 GLU A CA 1
ATOM 822 C C . GLU A 1 103 ? 11.501 -8.699 -22.097 1.00 74.44 103 GLU A C 1
ATOM 824 O O . GLU A 1 103 ? 10.331 -8.301 -22.038 1.00 74.44 103 GLU A O 1
ATOM 829 N N . VAL A 1 104 ? 12.475 -8.147 -21.373 1.00 81.62 104 VAL A N 1
ATOM 830 C CA . VAL A 1 104 ? 12.292 -6.933 -20.573 1.00 81.62 104 VAL A CA 1
ATOM 831 C C . VAL A 1 104 ? 12.188 -5.741 -21.522 1.00 81.62 104 VAL A C 1
ATOM 833 O O . VAL A 1 104 ? 13.176 -5.304 -22.107 1.00 81.62 104 VAL A O 1
ATOM 836 N N . LYS A 1 105 ? 10.973 -5.210 -21.679 1.00 83.31 105 LYS A N 1
ATOM 837 C CA . LYS A 1 105 ? 10.688 -4.024 -22.502 1.00 83.31 105 LYS A CA 1
ATOM 838 C C . LYS A 1 105 ? 10.313 -2.833 -21.651 1.00 83.31 105 LYS A C 1
ATOM 840 O O . LYS A 1 105 ? 9.481 -2.969 -20.749 1.00 83.31 105 LYS A O 1
ATOM 845 N N . ASP A 1 106 ? 10.893 -1.687 -21.985 1.00 88.19 106 ASP A N 1
ATOM 846 C CA . ASP A 1 106 ? 10.518 -0.376 -21.450 1.00 88.19 106 ASP A CA 1
ATOM 847 C C . ASP A 1 106 ? 10.584 -0.289 -19.916 1.00 88.19 106 ASP A C 1
ATOM 849 O O . ASP A 1 106 ? 9.916 0.544 -19.315 1.00 88.19 106 ASP A O 1
ATOM 853 N N . TRP A 1 107 ? 11.382 -1.149 -19.265 1.00 92.12 107 TRP A N 1
ATOM 854 C CA . TRP A 1 107 ? 11.445 -1.232 -17.802 1.00 92.12 107 TRP A CA 1
ATOM 855 C C . TRP A 1 107 ? 11.838 0.102 -17.167 1.00 92.12 107 TRP A C 1
ATOM 857 O O . TRP A 1 107 ? 11.182 0.530 -16.227 1.00 92.12 107 TRP A O 1
ATOM 867 N N . SER A 1 108 ? 12.848 0.789 -17.709 1.00 92.94 108 SER A N 1
ATOM 868 C CA . SER A 1 108 ? 13.269 2.093 -17.184 1.00 92.94 108 SER A CA 1
ATOM 869 C C . SER A 1 108 ? 12.129 3.113 -17.229 1.00 92.94 108 SER A C 1
ATOM 871 O O . SER A 1 108 ? 11.813 3.726 -16.218 1.00 92.94 108 SER A O 1
ATOM 873 N N . THR A 1 109 ? 11.467 3.257 -18.379 1.00 91.62 109 THR A N 1
ATOM 874 C CA . THR A 1 109 ? 10.339 4.186 -18.543 1.00 91.62 109 THR A CA 1
ATOM 875 C C . THR A 1 109 ? 9.145 3.791 -17.673 1.00 91.62 109 THR A C 1
ATOM 877 O O . THR A 1 109 ? 8.487 4.653 -17.096 1.00 91.62 109 THR A O 1
ATOM 880 N N . TYR A 1 110 ? 8.881 2.489 -17.540 1.00 91.12 110 TYR A N 1
ATOM 881 C CA . TYR A 1 110 ? 7.855 1.960 -16.645 1.00 91.12 110 TYR A CA 1
ATOM 882 C C . TYR A 1 110 ? 8.152 2.313 -15.184 1.00 91.12 110 TYR A C 1
ATOM 884 O O . TYR A 1 110 ? 7.261 2.782 -14.481 1.00 91.12 11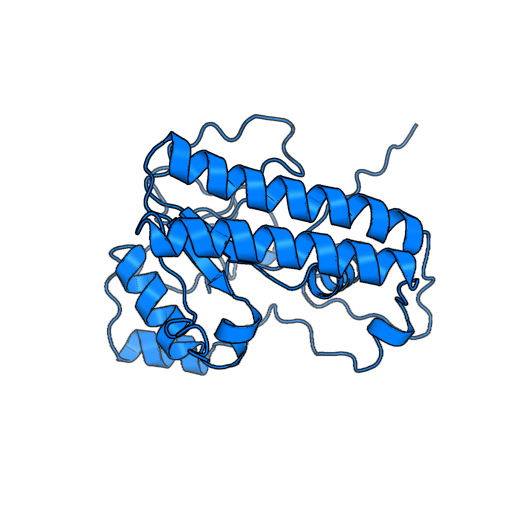0 TYR A O 1
ATOM 892 N N . LEU A 1 111 ? 9.399 2.126 -14.743 1.00 93.12 111 LEU A N 1
ATOM 893 C CA . LEU A 1 111 ? 9.851 2.453 -13.396 1.00 93.12 111 LEU A CA 1
ATOM 894 C C . LEU A 1 111 ? 9.675 3.945 -13.100 1.00 93.12 111 LEU A C 1
ATOM 896 O O . LEU A 1 111 ? 9.064 4.283 -12.091 1.00 93.12 111 LEU A O 1
ATOM 900 N N . ASP A 1 112 ? 10.117 4.821 -14.003 1.00 92.19 112 ASP A N 1
ATOM 901 C CA . ASP A 1 112 ? 9.993 6.275 -13.833 1.00 92.19 112 ASP A CA 1
ATOM 902 C C . ASP A 1 112 ? 8.526 6.720 -13.700 1.00 92.19 112 ASP A C 1
ATOM 904 O O . ASP A 1 112 ? 8.193 7.515 -12.819 1.00 92.19 112 ASP A O 1
ATOM 908 N N . SER A 1 113 ? 7.634 6.172 -14.535 1.00 90.88 113 SER A N 1
ATOM 909 C CA . SER A 1 113 ? 6.192 6.455 -14.468 1.00 90.88 113 SER A CA 1
ATOM 910 C C . SER A 1 113 ? 5.583 5.952 -13.159 1.00 90.88 113 SER A C 1
ATOM 912 O O . SER A 1 113 ? 4.872 6.682 -12.467 1.00 90.88 113 SER A O 1
ATOM 914 N N . CYS A 1 114 ? 5.887 4.709 -12.781 1.00 92.00 114 CYS A N 1
ATOM 915 C CA . CYS A 1 114 ? 5.280 4.084 -11.611 1.00 92.00 114 CYS A CA 1
ATOM 916 C C . CYS A 1 114 ? 5.802 4.658 -10.289 1.00 92.00 114 CYS A C 1
ATOM 918 O O . CYS A 1 114 ? 5.094 4.585 -9.289 1.00 92.00 114 CYS A O 1
ATOM 920 N N . LEU A 1 115 ? 7.009 5.233 -10.256 1.00 92.44 115 LEU A N 1
ATOM 921 C CA . LEU A 1 115 ? 7.523 5.943 -9.081 1.00 92.44 115 LEU A CA 1
ATOM 922 C C . LEU A 1 115 ? 6.644 7.156 -8.744 1.00 92.44 115 LEU A C 1
ATOM 924 O O . LEU A 1 115 ? 6.226 7.319 -7.599 1.00 92.44 115 LEU A O 1
ATOM 928 N N . GLN A 1 116 ? 6.289 7.962 -9.747 1.00 90.75 116 GLN A N 1
ATOM 929 C CA . GLN A 1 116 ? 5.418 9.128 -9.554 1.00 90.75 116 GLN A CA 1
ATOM 930 C C . GLN A 1 116 ? 4.002 8.722 -9.127 1.00 90.75 116 GLN A C 1
ATOM 932 O O . GLN A 1 116 ? 3.413 9.338 -8.234 1.00 90.75 116 GLN A O 1
ATOM 937 N N . GLU A 1 117 ? 3.464 7.662 -9.735 1.00 91.25 117 GLU A N 1
ATOM 938 C CA . GLU A 1 117 ? 2.173 7.083 -9.351 1.00 91.25 117 GLU A CA 1
ATOM 939 C C . GLU A 1 117 ? 2.193 6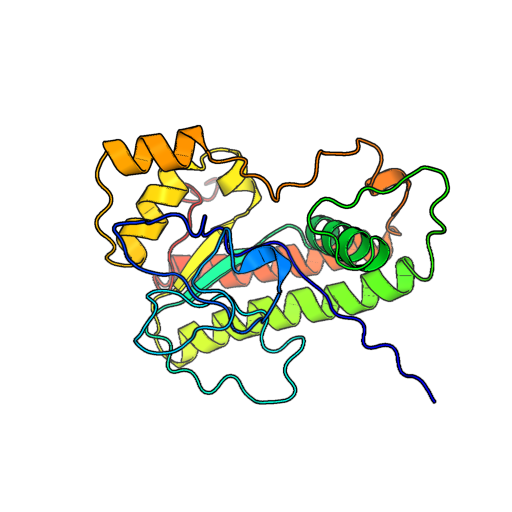.550 -7.916 1.00 91.25 117 GLU A C 1
ATOM 941 O O . GLU A 1 117 ? 1.263 6.806 -7.152 1.00 91.25 117 GLU A O 1
ATOM 946 N N . TRP A 1 118 ? 3.266 5.858 -7.521 1.00 93.81 118 TRP A N 1
ATOM 947 C CA . TRP A 1 118 ? 3.439 5.358 -6.161 1.00 93.81 118 TRP A CA 1
ATOM 948 C C . TRP A 1 118 ? 3.379 6.501 -5.149 1.00 93.81 118 TRP A C 1
ATOM 950 O O . TRP A 1 118 ? 2.601 6.428 -4.199 1.00 93.81 118 TRP A O 1
ATOM 960 N N . GLU A 1 119 ? 4.142 7.575 -5.355 1.00 91.88 119 GLU A N 1
ATOM 961 C CA . GLU A 1 119 ? 4.155 8.715 -4.431 1.00 91.88 119 GLU A CA 1
ATOM 962 C C . GLU A 1 119 ? 2.769 9.377 -4.356 1.00 91.88 119 GLU A C 1
ATOM 964 O O . GLU A 1 119 ? 2.208 9.524 -3.265 1.00 91.88 119 GLU A O 1
ATOM 969 N N . SER A 1 120 ? 2.170 9.659 -5.516 1.00 91.00 120 SER A N 1
ATOM 970 C CA . SER A 1 120 ? 0.861 10.314 -5.626 1.00 91.00 120 SER A CA 1
ATOM 971 C C . SER A 1 120 ? -0.263 9.511 -4.964 1.00 91.00 120 SER A C 1
ATOM 973 O O . SER A 1 120 ? -1.123 10.080 -4.293 1.00 91.00 120 SER A O 1
ATOM 975 N N . PHE A 1 121 ? -0.260 8.184 -5.120 1.00 91.44 121 PHE A N 1
ATOM 976 C CA . PHE A 1 121 ? -1.257 7.297 -4.519 1.00 91.44 121 PHE A CA 1
ATOM 977 C C . PHE A 1 121 ? -1.221 7.338 -2.991 1.00 91.44 121 PHE A C 1
ATOM 979 O O . PHE A 1 121 ? -2.256 7.509 -2.346 1.00 91.44 121 PHE A O 1
ATOM 986 N N . HIS A 1 122 ? -0.035 7.192 -2.403 1.00 93.69 122 HIS A N 1
ATOM 987 C CA . HIS A 1 122 ? 0.099 7.156 -0.951 1.00 93.69 122 HIS A CA 1
ATOM 988 C C . HIS A 1 122 ? -0.200 8.524 -0.332 1.00 93.69 122 HIS A C 1
ATOM 990 O O . HIS A 1 122 ? -0.903 8.603 0.675 1.00 93.69 122 HIS A O 1
ATOM 996 N N . GLU A 1 123 ? 0.271 9.606 -0.957 1.00 92.81 123 GLU A N 1
ATOM 997 C CA . GLU A 1 123 ? -0.087 10.959 -0.537 1.00 92.81 123 GLU A CA 1
ATOM 998 C C . GLU A 1 123 ? -1.586 11.200 -0.579 1.00 92.81 123 GLU A C 1
ATOM 1000 O O . GLU A 1 123 ? -2.130 11.772 0.363 1.00 92.81 123 GLU A O 1
ATOM 1005 N N . PHE A 1 124 ? -2.251 10.769 -1.655 1.00 91.88 124 PHE A N 1
ATOM 1006 C CA . PHE A 1 124 ? -3.686 10.946 -1.793 1.00 91.88 124 PHE A CA 1
ATOM 1007 C C . PHE A 1 124 ? -4.426 10.344 -0.597 1.00 91.88 124 PHE A C 1
ATOM 1009 O O . PHE A 1 124 ? -5.180 11.055 0.063 1.00 91.88 124 PHE A O 1
ATOM 1016 N N . TRP A 1 125 ? -4.191 9.067 -0.282 1.00 92.12 125 TRP A N 1
ATOM 1017 C CA . TRP A 1 125 ? -4.925 8.385 0.787 1.00 92.12 125 TRP A CA 1
ATOM 1018 C C . TRP A 1 125 ? -4.624 8.948 2.173 1.00 92.12 125 TRP A C 1
ATOM 1020 O O . TRP A 1 125 ? -5.540 9.073 2.986 1.00 92.12 125 TRP A O 1
ATOM 1030 N N . ILE A 1 126 ? -3.376 9.349 2.434 1.00 92.88 126 ILE A N 1
ATOM 1031 C CA . ILE A 1 126 ? -3.025 10.007 3.696 1.00 92.88 126 ILE A CA 1
ATOM 1032 C C . ILE A 1 126 ? -3.728 11.363 3.793 1.00 92.88 126 ILE A C 1
ATOM 1034 O O . ILE A 1 126 ? -4.422 11.628 4.771 1.00 92.88 126 ILE A O 1
ATOM 1038 N N . ASN A 1 127 ? -3.607 12.211 2.771 1.00 92.62 127 ASN A N 1
ATOM 1039 C CA . ASN A 1 127 ? -4.225 13.535 2.769 1.00 92.62 127 ASN A CA 1
ATOM 1040 C C . ASN A 1 127 ? -5.750 13.446 2.840 1.00 92.62 127 ASN A C 1
ATOM 1042 O O . ASN A 1 127 ? -6.378 14.249 3.530 1.00 92.62 127 ASN A O 1
ATOM 1046 N N . HIS A 1 128 ? -6.348 12.466 2.165 1.00 90.50 128 HIS A N 1
ATOM 1047 C CA . HIS A 1 128 ? -7.779 12.217 2.212 1.00 90.50 128 HIS A CA 1
ATOM 1048 C C . HIS A 1 128 ? -8.224 11.850 3.631 1.00 90.50 128 HIS A C 1
ATOM 1050 O O . HIS A 1 128 ? -9.148 12.483 4.145 1.00 90.50 128 HIS A O 1
ATOM 1056 N N . ALA A 1 129 ? -7.528 10.915 4.289 1.00 91.81 129 ALA A N 1
ATOM 1057 C CA . ALA A 1 129 ? -7.819 10.531 5.667 1.00 91.81 129 ALA A CA 1
ATOM 1058 C C . ALA A 1 129 ? -7.701 11.718 6.632 1.00 91.81 129 ALA A C 1
ATOM 1060 O O . ALA A 1 129 ? -8.620 11.980 7.404 1.00 91.81 129 ALA A O 1
ATOM 1061 N N . LEU A 1 130 ? -6.611 12.486 6.542 1.00 91.88 130 LEU A N 1
ATOM 1062 C CA . LEU A 1 130 ? -6.376 13.656 7.392 1.00 91.88 130 LEU A CA 1
ATOM 1063 C C . LEU A 1 130 ? -7.436 14.744 7.177 1.00 91.88 130 LEU A C 1
ATOM 1065 O O . LEU A 1 130 ? -7.987 15.275 8.142 1.00 91.88 130 LEU A O 1
ATOM 1069 N N . SER A 1 131 ? -7.760 15.050 5.919 1.00 92.50 131 SER A N 1
ATOM 1070 C CA . SER A 1 131 ? -8.717 16.111 5.573 1.00 92.50 131 SER A CA 1
ATOM 1071 C C . SER A 1 131 ? -10.140 15.783 6.022 1.00 92.50 131 SER A C 1
ATOM 1073 O O . SER A 1 131 ? -10.876 16.681 6.426 1.00 92.50 131 SER A O 1
ATOM 1075 N N . HIS A 1 132 ? -10.515 14.501 5.992 1.00 90.56 132 HIS A N 1
ATOM 1076 C CA . HIS A 1 132 ? -11.840 14.023 6.400 1.00 90.56 132 HIS A CA 1
ATOM 1077 C C . HIS A 1 132 ? -11.874 13.496 7.842 1.00 90.56 132 HIS A C 1
ATOM 1079 O O . HIS A 1 132 ? -12.927 13.074 8.312 1.00 90.56 132 HIS A O 1
ATOM 1085 N N . ARG A 1 133 ? -10.746 13.554 8.565 1.00 92.44 133 ARG A N 1
ATOM 1086 C CA . ARG A 1 133 ? -10.575 13.013 9.926 1.00 92.44 133 ARG A CA 1
ATOM 1087 C C . ARG A 1 133 ? -10.975 11.537 10.043 1.00 92.44 133 ARG A C 1
ATOM 1089 O O . ARG A 1 133 ? -11.568 11.126 11.039 1.00 92.44 133 ARG A O 1
ATOM 1096 N N . LEU A 1 134 ? -10.652 10.750 9.021 1.00 90.25 134 LEU A N 1
ATOM 1097 C CA . LEU A 1 134 ? -10.898 9.313 9.012 1.00 90.25 134 LEU A CA 1
ATOM 1098 C C . LEU A 1 134 ? -9.800 8.591 9.802 1.00 90.25 134 LEU A C 1
ATOM 1100 O O . LEU A 1 134 ? -8.623 8.926 9.635 1.00 90.25 134 LEU A O 1
ATOM 1104 N N . PRO A 1 135 ? -10.142 7.569 10.609 1.00 93.69 135 PRO A N 1
ATOM 1105 C CA . PRO A 1 135 ? -9.151 6.664 11.171 1.00 93.69 135 PRO A CA 1
ATOM 1106 C C . PRO A 1 135 ? -8.289 6.061 10.060 1.00 93.69 135 PRO A C 1
ATOM 1108 O O . PRO A 1 135 ? -8.811 5.562 9.058 1.00 93.69 135 PRO A O 1
ATOM 1111 N N . LEU A 1 136 ? -6.972 6.090 10.255 1.00 95.12 136 LEU A N 1
ATOM 1112 C CA . LEU A 1 136 ? -5.989 5.598 9.296 1.00 95.12 136 LEU A CA 1
ATOM 1113 C C . LEU A 1 136 ? -5.030 4.616 9.977 1.00 95.12 136 LEU A C 1
ATOM 1115 O O . LEU A 1 136 ? -4.372 4.959 10.956 1.00 95.12 136 LEU A O 1
ATOM 1119 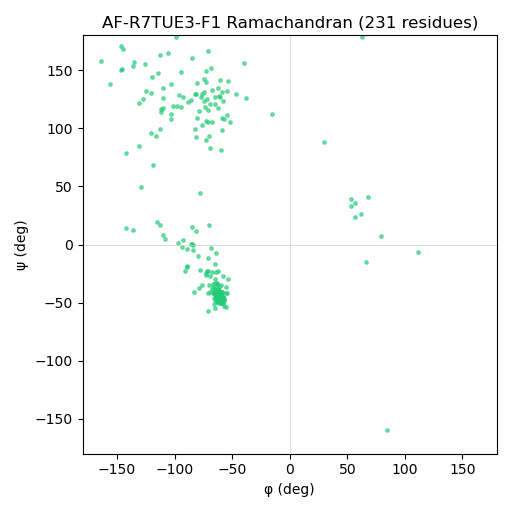N N . LEU A 1 137 ? -4.915 3.411 9.423 1.00 95.81 137 LEU A N 1
ATOM 1120 C CA . LEU A 1 137 ? -3.914 2.415 9.798 1.00 95.81 137 LEU A CA 1
ATOM 1121 C C . LEU A 1 137 ? -2.921 2.236 8.648 1.00 95.81 137 LEU A C 1
ATOM 1123 O O . LEU A 1 137 ? -3.275 1.738 7.580 1.00 95.81 137 LEU A O 1
ATOM 1127 N N . VAL A 1 138 ? -1.667 2.620 8.868 1.00 96.00 138 VAL A N 1
ATOM 1128 C CA . VAL A 1 138 ? -0.581 2.474 7.897 1.00 96.00 138 VAL A CA 1
ATOM 1129 C C . VAL A 1 138 ? 0.171 1.170 8.160 1.00 96.00 138 VAL A C 1
ATOM 1131 O O . VAL A 1 138 ? 0.752 0.969 9.219 1.00 96.00 138 VAL A O 1
ATOM 1134 N N . LEU A 1 139 ? 0.183 0.257 7.198 1.00 94.81 139 LEU A N 1
ATOM 1135 C CA . LEU A 1 139 ? 0.873 -1.024 7.310 1.00 94.81 139 LEU A CA 1
ATOM 1136 C C . LEU A 1 139 ? 2.178 -0.989 6.517 1.00 94.81 139 LEU A C 1
ATOM 1138 O O . LEU A 1 139 ? 2.163 -0.981 5.288 1.00 94.81 139 LEU A O 1
ATOM 1142 N N . ASN A 1 140 ? 3.319 -1.034 7.200 1.00 93.38 140 ASN A N 1
ATOM 1143 C CA . ASN A 1 140 ? 4.607 -1.262 6.561 1.00 93.38 140 ASN A CA 1
ATOM 1144 C C . ASN A 1 140 ? 4.714 -2.734 6.136 1.00 93.38 140 ASN A C 1
ATOM 1146 O O . ASN A 1 140 ? 4.718 -3.647 6.968 1.00 93.38 140 ASN A O 1
ATOM 1150 N N . TYR A 1 141 ? 4.844 -2.971 4.831 1.00 90.31 141 TYR A N 1
ATOM 1151 C CA . TYR A 1 141 ? 4.923 -4.312 4.256 1.00 90.31 141 TYR A CA 1
ATOM 1152 C C . TYR A 1 141 ? 6.128 -5.123 4.747 1.00 90.31 141 TYR A C 1
ATOM 1154 O O . TYR A 1 141 ? 6.019 -6.333 4.949 1.00 90.31 141 TYR A O 1
ATOM 1162 N N . ALA A 1 142 ? 7.282 -4.490 4.965 1.00 89.31 142 ALA A N 1
ATOM 1163 C CA . ALA A 1 142 ? 8.443 -5.176 5.521 1.00 89.31 142 ALA A CA 1
ATOM 1164 C C . ALA A 1 142 ? 8.187 -5.621 6.967 1.00 89.31 142 ALA A C 1
ATOM 1166 O O . ALA A 1 142 ? 8.492 -6.764 7.299 1.00 89.31 142 ALA A O 1
ATOM 1167 N N . ALA A 1 143 ? 7.548 -4.777 7.784 1.00 89.81 143 ALA A N 1
ATOM 1168 C CA . ALA A 1 143 ? 7.151 -5.139 9.143 1.00 89.81 143 ALA A CA 1
ATOM 1169 C C . ALA A 1 143 ? 6.104 -6.268 9.163 1.00 89.81 143 ALA A C 1
ATOM 1171 O O . ALA A 1 143 ? 6.219 -7.181 9.977 1.00 89.81 143 ALA A O 1
ATOM 1172 N N . MET A 1 144 ? 5.146 -6.274 8.223 1.00 88.88 144 MET A N 1
ATOM 1173 C CA . MET A 1 144 ? 4.164 -7.365 8.096 1.00 88.88 144 MET A CA 1
ATOM 1174 C C . MET A 1 144 ? 4.832 -8.718 7.843 1.00 88.88 144 MET A C 1
ATOM 1176 O O . MET A 1 144 ? 4.413 -9.720 8.408 1.00 88.88 144 MET A O 1
ATOM 1180 N N . LYS A 1 145 ? 5.878 -8.760 7.006 1.00 85.62 145 LYS A N 1
ATOM 1181 C CA . LYS A 1 145 ? 6.623 -10.003 6.737 1.00 85.62 145 LYS A CA 1
ATOM 1182 C C . LYS A 1 145 ? 7.345 -10.537 7.976 1.00 85.62 145 LYS A C 1
ATOM 1184 O O . LYS A 1 145 ? 7.563 -11.740 8.064 1.00 85.62 145 LYS A O 1
ATOM 1189 N N . THR A 1 146 ? 7.743 -9.653 8.887 1.00 89.19 146 THR A N 1
ATOM 1190 C CA . THR A 1 146 ? 8.447 -10.020 10.122 1.00 89.19 146 THR A CA 1
ATOM 1191 C C . THR A 1 146 ? 7.476 -10.461 11.214 1.00 89.19 146 THR A C 1
ATOM 1193 O O . THR A 1 146 ? 7.751 -11.431 11.913 1.00 89.19 146 THR A O 1
ATOM 1196 N N . ASP A 1 147 ? 6.339 -9.774 11.351 1.00 88.31 147 ASP A N 1
ATOM 1197 C CA . ASP A 1 147 ? 5.319 -10.074 12.358 1.00 88.31 147 ASP A CA 1
ATOM 1198 C C . ASP A 1 147 ? 3.899 -9.871 11.808 1.00 88.31 147 ASP A C 1
ATOM 1200 O O . ASP A 1 147 ? 3.194 -8.878 12.044 1.00 88.31 147 ASP A O 1
ATOM 1204 N N . ILE A 1 148 ? 3.468 -10.868 11.044 1.00 85.25 148 ILE A N 1
ATOM 1205 C CA . ILE A 1 148 ? 2.118 -10.933 10.489 1.00 85.25 148 ILE A CA 1
ATOM 1206 C C . ILE A 1 148 ? 1.064 -11.167 11.572 1.00 85.25 148 ILE A C 1
ATOM 1208 O O . ILE A 1 148 ? -0.065 -10.711 11.428 1.00 85.25 148 ILE A O 1
ATOM 1212 N N . ASN A 1 149 ? 1.428 -11.809 12.684 1.00 87.12 149 ASN A N 1
ATOM 1213 C CA . ASN A 1 149 ? 0.502 -12.095 13.771 1.00 87.12 149 ASN A CA 1
ATOM 1214 C C . ASN A 1 149 ? 0.004 -10.810 14.432 1.00 87.12 149 ASN A C 1
ATOM 1216 O O . ASN A 1 149 ? -1.199 -10.539 14.438 1.00 87.12 149 ASN A O 1
ATOM 1220 N N . SER A 1 150 ? 0.926 -9.961 14.887 1.00 90.19 150 SER A N 1
ATOM 1221 C CA . SER A 1 150 ? 0.566 -8.656 15.447 1.00 90.19 150 SER A CA 1
ATOM 1222 C C . SER A 1 150 ? -0.170 -7.783 14.433 1.00 90.19 150 SER A C 1
ATOM 1224 O O . SER A 1 150 ? -1.091 -7.053 14.798 1.00 90.19 150 SER A O 1
ATOM 1226 N N . THR A 1 151 ? 0.189 -7.883 13.148 1.00 88.69 151 THR A N 1
ATOM 1227 C CA . THR A 1 151 ? -0.503 -7.166 12.069 1.00 88.69 151 THR A CA 1
ATOM 1228 C C . THR A 1 151 ? -1.965 -7.614 11.942 1.00 88.69 151 THR A C 1
ATOM 1230 O O . THR A 1 151 ? -2.848 -6.761 11.910 1.00 88.69 151 THR A O 1
ATOM 1233 N N . VAL A 1 152 ? -2.247 -8.922 11.926 1.00 87.25 152 VAL A N 1
ATOM 1234 C CA . VAL A 1 152 ? -3.616 -9.461 11.814 1.00 87.25 152 VAL A CA 1
ATOM 1235 C C . VAL A 1 152 ? -4.479 -9.026 12.998 1.00 87.25 152 VAL A C 1
ATOM 1237 O O . VAL A 1 152 ? -5.594 -8.549 12.789 1.00 87.25 152 VAL A O 1
ATOM 1240 N N . TYR A 1 153 ? -3.968 -9.119 14.229 1.00 88.56 153 TYR A N 1
ATOM 1241 C CA . TYR A 1 153 ? -4.699 -8.643 15.409 1.00 88.56 153 TYR A CA 1
ATOM 1242 C C . TYR A 1 153 ? -4.967 -7.136 15.354 1.00 88.56 153 TYR A C 1
ATOM 1244 O O . TYR A 1 153 ? -6.075 -6.696 15.660 1.00 88.56 153 TYR A O 1
ATOM 1252 N N . LYS A 1 154 ? -3.984 -6.342 14.917 1.00 90.44 154 LYS A N 1
ATOM 1253 C CA . LYS A 1 154 ? -4.127 -4.888 14.770 1.00 90.44 154 LYS A CA 1
ATOM 1254 C C . LYS A 1 154 ? -5.162 -4.518 13.707 1.00 90.44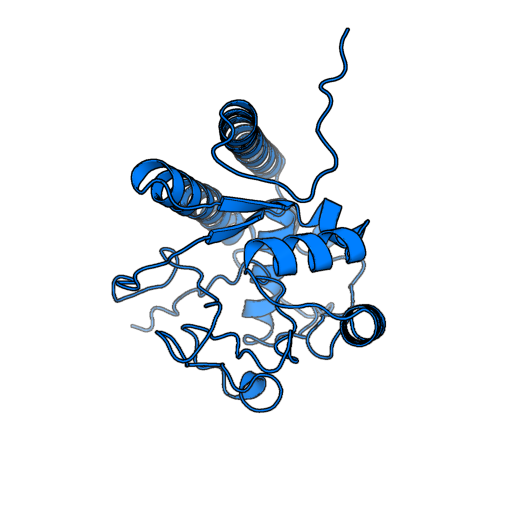 154 LYS A C 1
ATOM 1256 O O . LYS A 1 154 ? -5.988 -3.647 13.951 1.00 90.44 154 LYS A O 1
ATOM 1261 N N . MET A 1 155 ? -5.161 -5.204 12.565 1.00 88.94 155 MET A N 1
A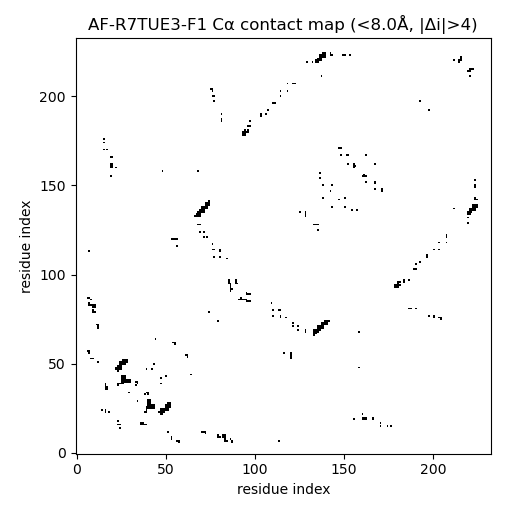TOM 1262 C CA . MET A 1 155 ? -6.167 -5.017 11.516 1.00 88.94 155 MET A CA 1
ATOM 1263 C C . MET A 1 155 ? -7.568 -5.391 12.000 1.00 88.94 155 MET A C 1
ATOM 1265 O O . MET A 1 155 ? -8.507 -4.640 11.761 1.00 88.94 155 MET A O 1
ATOM 1269 N N . ALA A 1 156 ? -7.715 -6.520 12.698 1.00 86.81 156 ALA A N 1
ATOM 1270 C CA . ALA A 1 156 ? -9.003 -6.945 13.239 1.00 86.81 156 ALA A CA 1
ATOM 1271 C C . ALA A 1 156 ? -9.556 -5.925 14.246 1.00 86.81 156 ALA A C 1
ATOM 1273 O O . ALA A 1 156 ? -10.708 -5.519 14.126 1.00 86.81 156 ALA A O 1
ATOM 1274 N N . ALA A 1 157 ? -8.715 -5.446 15.168 1.00 90.00 157 ALA A N 1
ATOM 1275 C CA . ALA A 1 157 ? -9.087 -4.396 16.112 1.00 90.00 157 ALA A CA 1
ATOM 1276 C C . ALA A 1 157 ? -9.475 -3.090 15.399 1.00 90.00 157 ALA A C 1
ATOM 1278 O O . ALA A 1 157 ? -10.496 -2.499 15.723 1.00 90.00 157 ALA A O 1
ATOM 1279 N N . PHE A 1 158 ? -8.706 -2.667 14.393 1.00 89.00 158 PHE A N 1
ATOM 1280 C CA . PHE A 1 158 ? -8.987 -1.449 13.628 1.00 89.00 158 PHE A CA 1
ATOM 1281 C C . PHE A 1 158 ? -10.295 -1.524 12.827 1.00 89.00 158 PHE A C 1
ATOM 1283 O O . PHE A 1 158 ? -10.975 -0.517 12.641 1.00 89.00 158 PHE A O 1
ATOM 1290 N N . LEU A 1 159 ? -10.651 -2.712 12.338 1.00 85.38 159 LEU A N 1
ATOM 1291 C CA . LEU A 1 159 ? -11.888 -2.956 11.596 1.00 85.38 159 LEU A CA 1
ATOM 1292 C C . LEU A 1 159 ? -13.100 -3.221 12.502 1.00 85.38 159 LEU A C 1
ATOM 1294 O O . LEU A 1 159 ? -14.185 -3.449 11.970 1.00 85.38 159 LEU A O 1
ATOM 1298 N N . ASP A 1 160 ? -12.928 -3.207 13.829 1.00 86.69 160 ASP A N 1
ATOM 1299 C CA . ASP A 1 160 ? -13.930 -3.653 14.806 1.00 86.69 160 ASP A CA 1
ATOM 1300 C C . ASP A 1 160 ? -14.440 -5.082 14.518 1.00 86.69 160 ASP A C 1
ATOM 1302 O O . ASP A 1 160 ? -15.602 -5.418 14.752 1.00 86.69 160 ASP A O 1
ATOM 1306 N N . ALA A 1 161 ? -13.564 -5.936 13.980 1.00 81.75 161 ALA A N 1
ATOM 1307 C CA . ALA A 1 161 ? -13.897 -7.287 13.556 1.00 81.75 161 ALA A CA 1
ATOM 1308 C C . ALA A 1 161 ? -13.501 -8.307 14.645 1.00 81.75 161 ALA A C 1
ATOM 1310 O O . ALA A 1 161 ? -12.314 -8.420 14.976 1.00 81.75 161 ALA A O 1
ATOM 1311 N N . PRO A 1 162 ? -14.445 -9.076 15.222 1.00 80.12 162 PRO A N 1
ATOM 1312 C CA . PRO A 1 162 ? -14.127 -10.074 16.237 1.00 80.12 162 PRO A CA 1
ATOM 1313 C C . PRO A 1 162 ? -13.199 -11.177 15.705 1.00 80.12 162 PRO A C 1
ATOM 1315 O O . PRO A 1 162 ? -13.564 -11.994 14.856 1.00 80.12 162 PRO A O 1
ATOM 1318 N N . LEU A 1 163 ? -12.000 -11.272 16.284 1.00 83.00 163 LEU A N 1
ATOM 1319 C CA . LEU A 1 163 ? -11.013 -12.297 15.951 1.00 83.00 163 LEU A CA 1
ATOM 1320 C C . LEU A 1 163 ? -10.802 -13.263 17.124 1.00 83.00 163 LEU A C 1
ATOM 1322 O O . LEU A 1 163 ? -10.062 -12.984 18.061 1.00 83.00 163 LEU A O 1
ATOM 1326 N N . SER A 1 164 ? -11.441 -14.432 17.058 1.00 85.06 164 SER A N 1
ATOM 1327 C CA . SER A 1 164 ? -11.182 -15.538 17.993 1.00 85.06 164 SER A CA 1
ATOM 1328 C C . SER A 1 164 ? -9.781 -16.124 17.784 1.00 85.06 164 SER A C 1
ATOM 1330 O O . SER A 1 164 ? -9.330 -16.206 16.639 1.00 85.06 164 SER A O 1
ATOM 1332 N N . GLU A 1 165 ? -9.172 -16.683 18.829 1.00 86.31 165 GLU A N 1
ATOM 1333 C CA . GLU A 1 165 ? -7.867 -17.360 18.739 1.00 86.31 165 GLU A CA 1
ATOM 1334 C C . GLU A 1 165 ? -7.826 -18.491 17.699 1.00 86.31 165 GLU A C 1
ATOM 1336 O O . GLU A 1 165 ? -6.818 -18.689 17.025 1.00 86.31 165 GLU A O 1
ATOM 1341 N N . GLU A 1 166 ? -8.912 -19.251 17.540 1.00 86.44 166 GLU A N 1
ATOM 1342 C CA . GLU A 1 166 ? -9.003 -20.309 16.527 1.00 86.44 166 GLU A CA 1
ATOM 1343 C C . GLU A 1 166 ? -8.892 -19.745 15.104 1.00 86.44 166 GLU A C 1
ATOM 1345 O O . GLU A 1 166 ? -8.110 -20.238 14.291 1.00 86.44 166 GLU A O 1
ATOM 1350 N N . ARG A 1 167 ? -9.623 -18.664 14.818 1.00 79.56 167 ARG A N 1
ATOM 1351 C CA . ARG A 1 167 ? -9.556 -17.961 13.529 1.00 79.56 167 ARG A CA 1
ATOM 1352 C C . ARG A 1 167 ? -8.203 -17.303 13.305 1.00 79.56 167 ARG A C 1
ATOM 1354 O O . ARG A 1 167 ? -7.668 -17.435 12.211 1.00 79.56 167 ARG A O 1
ATOM 1361 N N . ALA A 1 168 ? -7.621 -16.676 14.328 1.00 82.75 168 ALA A N 1
ATOM 1362 C CA . ALA A 1 168 ? -6.266 -16.140 14.242 1.00 82.75 168 ALA A CA 1
ATOM 1363 C C . ALA A 1 168 ? -5.268 -17.246 13.864 1.00 82.75 168 ALA A C 1
ATOM 1365 O O . ALA A 1 168 ? -4.536 -17.107 12.888 1.00 82.75 168 ALA A O 1
ATOM 1366 N N . ARG A 1 169 ? -5.312 -18.401 14.546 1.00 85.62 169 ARG A N 1
ATOM 1367 C CA . ARG A 1 169 ? -4.487 -19.570 14.196 1.00 85.62 169 ARG A CA 1
ATOM 1368 C C . ARG A 1 169 ? -4.733 -20.058 12.771 1.00 85.62 169 ARG A C 1
ATOM 1370 O O . ARG A 1 169 ? -3.774 -20.386 12.083 1.00 85.62 169 ARG A O 1
ATOM 1377 N N . CYS A 1 170 ? -5.984 -20.090 12.313 1.00 82.75 170 CYS A N 1
ATOM 1378 C CA . CYS A 1 170 ? -6.322 -20.474 10.942 1.00 82.75 170 CYS A CA 1
ATOM 1379 C C . CYS A 1 170 ? -5.711 -19.516 9.908 1.00 82.75 170 CYS A C 1
ATOM 1381 O O . CYS A 1 170 ? -5.089 -19.980 8.952 1.00 82.75 170 CYS A O 1
ATOM 1383 N N . VAL A 1 171 ? -5.832 -18.200 10.115 1.00 81.00 171 VAL A N 1
ATOM 1384 C CA . VAL A 1 171 ? -5.236 -17.180 9.237 1.00 81.00 171 VAL A CA 1
ATOM 1385 C C . VAL A 1 171 ? -3.720 -17.349 9.178 1.00 81.00 171 VAL A C 1
ATOM 1387 O O . VAL A 1 171 ? -3.161 -17.407 8.089 1.00 81.00 171 VAL A O 1
ATOM 1390 N N . LEU A 1 172 ? -3.061 -17.516 10.326 1.00 82.06 172 LEU A N 1
ATOM 1391 C CA . LEU A 1 172 ? -1.606 -17.693 10.396 1.00 82.06 172 LEU A CA 1
ATOM 1392 C C . LEU A 1 172 ? -1.140 -18.994 9.740 1.00 82.06 172 LEU A C 1
ATOM 1394 O O . LEU A 1 172 ? -0.165 -18.997 8.994 1.00 82.06 172 LEU A O 1
ATOM 1398 N N . ALA A 1 173 ? -1.860 -20.096 9.959 1.00 84.00 173 ALA A N 1
ATOM 1399 C CA . ALA A 1 173 ? -1.553 -21.383 9.338 1.00 84.00 173 ALA A CA 1
ATOM 1400 C C . ALA A 1 173 ? -1.707 -21.356 7.807 1.00 84.00 173 ALA A C 1
ATOM 1402 O O . ALA A 1 173 ? -1.089 -22.160 7.116 1.00 84.00 173 ALA A O 1
ATOM 1403 N N . ASN A 1 174 ? -2.518 -20.434 7.277 1.00 79.06 174 ASN A N 1
ATOM 1404 C CA . ASN A 1 174 ? -2.790 -20.288 5.848 1.00 79.06 174 ASN A CA 1
ATOM 1405 C C . ASN A 1 174 ? -2.234 -18.977 5.267 1.00 79.06 174 ASN A C 1
ATOM 1407 O O . ASN A 1 174 ? -2.630 -18.592 4.171 1.00 79.06 174 ASN A O 1
ATOM 1411 N N . GLN A 1 175 ? -1.317 -18.304 5.970 1.00 77.00 175 GLN A N 1
ATOM 1412 C CA . GLN A 1 175 ? -0.868 -16.942 5.651 1.00 77.00 175 GLN A CA 1
ATOM 1413 C C . GLN A 1 175 ? -0.287 -16.773 4.240 1.00 77.00 175 GLN A C 1
ATOM 1415 O O . GLN A 1 175 ? -0.393 -15.692 3.669 1.00 77.00 175 GLN A O 1
ATOM 1420 N N . GLU A 1 176 ? 0.266 -17.842 3.668 1.00 75.00 176 GLU A N 1
ATOM 1421 C CA . GLU A 1 176 ? 0.833 -17.862 2.318 1.00 75.00 176 GLU A CA 1
ATOM 1422 C C . GLU A 1 176 ? -0.253 -17.784 1.227 1.00 75.00 176 GLU A C 1
ATOM 1424 O O . GLU A 1 176 ? -0.124 -17.046 0.253 1.00 75.00 176 GLU A O 1
ATOM 1429 N N . GLY A 1 177 ? -1.364 -18.507 1.410 1.00 73.50 177 GLY A N 1
ATOM 1430 C CA . GLY A 1 177 ? -2.449 -18.602 0.431 1.00 73.50 177 GLY A CA 1
ATOM 1431 C C . GLY A 1 177 ? -2.052 -19.232 -0.917 1.00 73.50 177 GLY A C 1
ATOM 1432 O O . GLY A 1 177 ? -0.910 -19.609 -1.155 1.00 73.50 177 GLY A O 1
ATOM 1433 N N . GLY A 1 178 ? -3.030 -19.363 -1.821 1.00 69.69 178 GLY A N 1
ATOM 1434 C CA . GLY A 1 178 ? -2.825 -19.919 -3.172 1.00 69.69 178 GLY A CA 1
ATOM 1435 C C . GLY A 1 178 ? -2.444 -18.890 -4.244 1.00 69.69 178 GLY A C 1
ATOM 1436 O O . GLY A 1 178 ? -2.203 -19.262 -5.386 1.00 69.69 178 GLY A O 1
ATOM 1437 N N . PHE A 1 179 ? -2.412 -17.604 -3.884 1.00 72.25 179 PHE A N 1
ATOM 1438 C CA . PHE A 1 179 ? -2.191 -16.480 -4.805 1.00 72.25 179 PHE A CA 1
ATOM 1439 C C . PHE A 1 179 ? -0.837 -15.796 -4.602 1.00 72.25 179 PHE A C 1
ATOM 1441 O O . PHE A 1 179 ? -0.577 -14.749 -5.193 1.00 72.25 179 PHE A O 1
ATOM 1448 N N . HIS A 1 180 ? 0.036 -16.366 -3.767 1.00 71.69 180 HIS A N 1
ATOM 1449 C CA . HIS A 1 180 ? 1.384 -15.850 -3.601 1.00 71.69 180 HIS A CA 1
ATOM 1450 C C . HIS A 1 180 ? 2.301 -16.369 -4.708 1.00 71.69 180 HIS A C 1
ATOM 1452 O O . HIS A 1 180 ? 2.386 -17.564 -4.992 1.00 71.69 180 HIS A O 1
ATOM 1458 N N . ARG A 1 181 ? 3.012 -15.438 -5.341 1.00 75.50 181 ARG A N 1
ATOM 1459 C CA . ARG A 1 181 ? 4.059 -15.740 -6.308 1.00 75.50 181 ARG A CA 1
ATOM 1460 C C . ARG A 1 181 ? 5.282 -16.308 -5.592 1.00 75.50 181 ARG A C 1
ATOM 1462 O O . ARG A 1 181 ? 5.865 -15.643 -4.737 1.00 75.50 181 ARG A O 1
ATOM 1469 N N . VAL A 1 182 ? 5.732 -17.489 -6.011 1.00 69.94 182 VAL A N 1
ATOM 1470 C CA . VAL A 1 182 ? 6.997 -18.063 -5.532 1.00 69.94 182 VAL A CA 1
ATOM 1471 C C . VAL A 1 182 ? 8.146 -17.107 -5.867 1.00 69.94 182 VAL A C 1
ATOM 1473 O O . VAL A 1 182 ? 8.263 -16.626 -6.996 1.00 69.94 182 VAL A O 1
ATOM 1476 N N . LYS A 1 183 ? 9.002 -16.800 -4.885 1.00 65.56 183 LYS A N 1
ATOM 1477 C CA . LYS A 1 183 ? 10.138 -15.894 -5.098 1.00 65.56 183 LYS A CA 1
ATOM 1478 C C . LYS A 1 183 ? 11.096 -16.459 -6.144 1.00 65.56 183 LYS A C 1
ATOM 1480 O O . LYS A 1 183 ? 11.607 -17.564 -5.991 1.00 65.56 183 LYS A O 1
ATOM 1485 N N . HIS A 1 184 ? 11.414 -15.644 -7.147 1.00 62.78 184 HIS A N 1
ATOM 1486 C CA . HIS A 1 184 ? 12.506 -15.912 -8.075 1.00 62.78 184 HIS A CA 1
ATOM 1487 C C . HIS A 1 184 ? 13.718 -15.059 -7.679 1.00 62.78 184 HIS A C 1
ATOM 1489 O O . HIS A 1 184 ? 13.638 -13.832 -7.673 1.00 62.78 184 HIS A O 1
ATOM 1495 N N . GLY A 1 185 ? 14.847 -15.688 -7.348 1.00 59.03 185 GLY A N 1
ATOM 1496 C CA . GLY A 1 185 ? 16.023 -15.026 -6.757 1.00 59.03 185 GLY A CA 1
ATOM 1497 C C . GLY A 1 185 ? 16.824 -14.086 -7.670 1.00 59.03 185 GLY A C 1
ATOM 1498 O O . GLY A 1 185 ? 17.964 -13.799 -7.349 1.00 59.03 185 GLY A O 1
ATOM 1499 N N . ARG A 1 186 ? 16.271 -13.643 -8.808 1.00 70.44 186 ARG A N 1
ATOM 1500 C CA . ARG A 1 186 ? 16.979 -12.839 -9.831 1.00 70.44 186 ARG A CA 1
ATOM 1501 C C . ARG A 1 186 ? 16.167 -11.653 -10.370 1.00 70.44 186 ARG A C 1
ATOM 1503 O O . ARG A 1 186 ? 16.516 -11.077 -11.390 1.00 70.44 186 ARG A O 1
ATOM 1510 N N . VAL A 1 187 ? 15.055 -11.288 -9.724 1.00 77.19 187 VAL A N 1
ATOM 1511 C CA . VAL A 1 187 ? 14.153 -10.228 -10.228 1.00 77.19 187 VAL A CA 1
ATOM 1512 C C . VAL A 1 187 ? 14.878 -8.882 -10.363 1.00 77.19 187 VAL A C 1
ATOM 1514 O O . VAL A 1 187 ? 14.678 -8.192 -11.352 1.00 77.19 187 VAL A O 1
ATOM 1517 N N . GLU A 1 188 ? 15.726 -8.520 -9.400 1.00 77.31 188 GLU A N 1
ATOM 1518 C CA . GLU A 1 188 ? 16.485 -7.258 -9.409 1.00 77.31 188 GLU A CA 1
ATOM 1519 C C . GLU A 1 188 ? 17.585 -7.236 -10.477 1.00 77.31 188 GLU A C 1
ATOM 1521 O O . GLU A 1 188 ? 17.820 -6.199 -11.089 1.00 77.31 188 GLU A O 1
ATOM 1526 N N . GLU A 1 189 ? 18.214 -8.384 -10.743 1.00 82.06 189 GLU A N 1
ATOM 1527 C CA . GLU A 1 189 ? 19.194 -8.535 -11.826 1.00 82.06 189 GLU A CA 1
ATOM 1528 C C . GLU A 1 189 ? 18.528 -8.399 -13.203 1.00 82.06 189 GLU A C 1
ATOM 1530 O O . GLU A 1 189 ? 19.090 -7.795 -14.113 1.00 82.06 189 GLU A O 1
ATOM 1535 N N . ILE A 1 190 ? 17.312 -8.939 -13.347 1.00 83.12 190 ILE A N 1
ATOM 1536 C CA . ILE A 1 190 ? 16.521 -8.888 -14.586 1.00 83.12 190 ILE A CA 1
ATOM 1537 C C . ILE A 1 190 ? 15.896 -7.499 -14.793 1.00 83.12 190 ILE A C 1
ATOM 1539 O O . ILE A 1 190 ? 15.773 -7.037 -15.925 1.00 83.12 190 ILE A O 1
ATOM 1543 N N . LEU A 1 191 ? 15.502 -6.827 -13.709 1.00 88.50 191 LEU A N 1
ATOM 1544 C CA . LEU A 1 191 ? 14.855 -5.512 -13.703 1.00 88.50 191 LEU A CA 1
ATOM 1545 C C . LEU A 1 191 ? 15.723 -4.492 -12.941 1.00 88.50 191 LEU A C 1
ATOM 1547 O O . LEU A 1 191 ? 15.340 -4.043 -11.846 1.00 88.50 191 LEU A O 1
ATOM 1551 N N . PRO A 1 192 ? 16.900 -4.130 -13.491 1.00 91.44 192 PRO A N 1
ATOM 1552 C CA . PRO A 1 192 ? 17.840 -3.249 -12.818 1.00 91.44 192 PRO A CA 1
ATOM 1553 C C . PRO A 1 192 ? 17.350 -1.802 -12.843 1.00 91.44 192 PRO A C 1
ATOM 1555 O O . PRO A 1 192 ? 16.812 -1.327 -13.842 1.00 91.44 192 PRO A O 1
ATOM 1558 N N . SER A 1 193 ? 17.582 -1.079 -11.753 1.00 93.25 193 SER A N 1
ATOM 1559 C CA . SER A 1 193 ? 17.390 0.376 -11.698 1.00 93.25 193 SER A CA 1
ATOM 1560 C C . SER A 1 193 ? 18.711 1.084 -11.998 1.00 93.25 193 SER A C 1
ATOM 1562 O O . SER A 1 193 ? 19.789 0.590 -11.650 1.00 93.25 193 SER A O 1
ATOM 1564 N N . THR A 1 194 ? 18.655 2.263 -12.608 1.00 95.25 194 THR A N 1
ATOM 1565 C CA . THR A 1 194 ? 19.810 3.173 -12.668 1.00 95.25 194 THR A CA 1
ATOM 1566 C C . THR A 1 194 ? 20.088 3.788 -11.294 1.00 95.25 194 THR A C 1
ATOM 1568 O O . THR A 1 194 ? 19.260 3.724 -10.386 1.00 95.25 194 THR A O 1
ATOM 1571 N N . GLU A 1 195 ? 21.257 4.407 -11.123 1.00 96.19 195 GLU A N 1
ATOM 1572 C CA . GLU A 1 195 ? 21.573 5.120 -9.878 1.00 96.19 195 GLU A CA 1
ATOM 1573 C C . GLU A 1 195 ? 20.606 6.280 -9.617 1.00 96.19 195 GLU A C 1
ATOM 1575 O O . GLU A 1 195 ? 20.119 6.437 -8.502 1.00 96.19 195 GLU A O 1
ATOM 1580 N N . THR A 1 196 ? 20.254 7.038 -10.656 1.00 96.50 196 THR A N 1
ATOM 1581 C CA . THR A 1 196 ? 19.280 8.130 -10.555 1.00 96.50 196 THR A CA 1
ATOM 1582 C C . THR A 1 196 ? 17.905 7.627 -10.113 1.00 96.50 196 THR A C 1
ATOM 1584 O O . THR A 1 196 ? 17.297 8.219 -9.228 1.00 96.50 196 THR A O 1
ATOM 1587 N N . GLN A 1 197 ? 17.439 6.501 -10.660 1.00 96.06 197 GLN A N 1
ATOM 1588 C CA . GLN A 1 197 ? 16.166 5.893 -10.253 1.00 96.06 197 GLN A CA 1
ATOM 1589 C C . GLN A 1 197 ? 16.177 5.427 -8.797 1.00 96.06 197 GLN A C 1
ATOM 1591 O O . GLN A 1 197 ? 15.218 5.685 -8.072 1.00 96.06 197 GLN A O 1
ATOM 1596 N N . ARG A 1 198 ? 17.284 4.824 -8.343 1.00 96.25 198 ARG A N 1
ATOM 1597 C CA . ARG A 1 198 ? 17.455 4.461 -6.929 1.00 96.25 198 ARG A CA 1
ATOM 1598 C C . ARG A 1 198 ? 17.388 5.674 -6.019 1.00 96.25 198 ARG A C 1
ATOM 1600 O O . ARG A 1 198 ? 16.724 5.633 -4.985 1.00 96.25 198 ARG A O 1
ATOM 1607 N N . GLN A 1 199 ? 18.062 6.757 -6.394 1.00 97.00 199 GLN A N 1
ATOM 1608 C CA . GLN A 1 199 ? 18.055 7.999 -5.625 1.00 97.00 199 GLN A CA 1
ATOM 1609 C C . GLN A 1 199 ? 16.655 8.614 -5.549 1.00 97.00 199 GLN A C 1
ATOM 1611 O O . GLN A 1 199 ? 16.224 8.983 -4.456 1.00 97.00 199 GLN A O 1
ATOM 1616 N N . GLU A 1 200 ? 15.912 8.645 -6.658 1.00 96.25 200 GLU A N 1
ATOM 1617 C CA . GLU A 1 200 ? 14.525 9.121 -6.659 1.00 96.25 200 GLU A CA 1
ATOM 1618 C C . GLU A 1 200 ? 13.603 8.230 -5.819 1.00 96.25 200 GLU A C 1
ATOM 1620 O O . GLU A 1 200 ? 12.857 8.743 -4.985 1.00 96.25 200 GLU A O 1
ATOM 1625 N N . SER A 1 201 ? 13.705 6.905 -5.942 1.00 95.88 201 SER A N 1
ATOM 1626 C CA . SER A 1 201 ? 12.951 5.968 -5.101 1.00 95.88 201 SER A CA 1
ATOM 1627 C C . SER A 1 201 ? 13.224 6.188 -3.608 1.00 95.88 201 SER A C 1
ATOM 1629 O O . SER A 1 201 ? 12.297 6.327 -2.805 1.00 95.88 2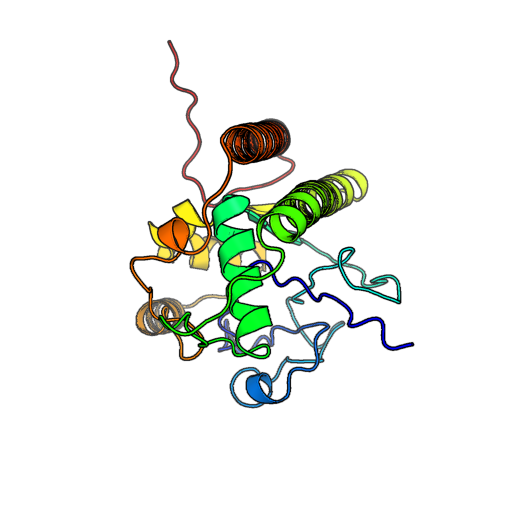01 SER A O 1
ATOM 1631 N N . MET A 1 202 ? 14.500 6.318 -3.223 1.00 96.44 202 MET A N 1
ATOM 1632 C CA . MET A 1 202 ? 14.889 6.611 -1.841 1.00 96.44 202 MET A CA 1
ATOM 1633 C C . MET A 1 202 ? 14.338 7.956 -1.358 1.00 96.44 202 MET A C 1
ATOM 1635 O O . MET A 1 202 ? 13.896 8.054 -0.209 1.00 96.44 202 MET A O 1
ATOM 1639 N N . ARG A 1 203 ? 14.333 8.981 -2.220 1.00 96.75 203 ARG A N 1
ATOM 1640 C CA . ARG A 1 203 ? 13.770 10.306 -1.926 1.00 96.75 203 ARG A CA 1
ATOM 1641 C C . ARG A 1 203 ? 12.267 10.220 -1.657 1.00 96.75 203 ARG A C 1
ATOM 1643 O O . ARG A 1 203 ? 11.808 10.749 -0.643 1.00 96.75 203 ARG A O 1
ATOM 1650 N N . MET A 1 204 ? 11.518 9.520 -2.509 1.00 95.50 204 MET A N 1
ATOM 1651 C CA . MET A 1 204 ? 10.073 9.310 -2.353 1.00 95.50 204 MET A CA 1
ATOM 1652 C C . MET A 1 204 ? 9.751 8.508 -1.087 1.00 95.50 204 MET A C 1
ATOM 1654 O O . MET A 1 204 ? 8.899 8.906 -0.292 1.00 95.50 204 MET A O 1
ATOM 1658 N N . ALA A 1 205 ? 10.490 7.426 -0.828 1.00 94.25 205 ALA A N 1
ATOM 1659 C CA . ALA A 1 205 ? 10.334 6.636 0.390 1.00 94.25 205 ALA A CA 1
ATOM 1660 C C . ALA A 1 205 ? 10.638 7.458 1.656 1.00 94.25 205 ALA A C 1
ATOM 1662 O O . ALA A 1 205 ? 9.922 7.355 2.653 1.00 94.25 205 ALA A O 1
ATOM 1663 N N . ALA A 1 206 ? 11.677 8.300 1.634 1.00 95.62 206 ALA A N 1
ATOM 1664 C CA . ALA A 1 206 ? 12.007 9.187 2.747 1.00 95.62 206 ALA A CA 1
ATOM 1665 C C . ALA A 1 206 ? 10.903 10.217 3.001 1.00 95.62 206 ALA A C 1
ATOM 1667 O O . ALA A 1 206 ? 10.500 10.406 4.148 1.00 95.62 206 ALA A O 1
ATOM 1668 N N . ARG A 1 207 ? 10.366 10.822 1.940 1.00 95.12 207 ARG A N 1
ATOM 1669 C CA . ARG A 1 207 ? 9.245 11.756 2.043 1.00 95.12 207 ARG A CA 1
ATOM 1670 C C . ARG A 1 207 ? 8.004 11.084 2.626 1.00 95.12 207 ARG A C 1
ATOM 1672 O O . ARG A 1 207 ? 7.393 11.635 3.540 1.00 95.12 207 ARG A O 1
ATOM 1679 N N . MET A 1 208 ? 7.690 9.868 2.183 1.00 94.44 208 MET A N 1
ATOM 1680 C CA . MET A 1 208 ? 6.584 9.085 2.733 1.00 94.44 208 MET A CA 1
ATOM 1681 C C . MET A 1 208 ? 6.779 8.787 4.225 1.00 94.44 208 MET A C 1
ATOM 1683 O O . MET A 1 208 ? 5.864 8.995 5.019 1.00 94.44 208 MET A O 1
ATOM 1687 N N . ARG A 1 209 ? 7.994 8.403 4.643 1.00 94.31 209 ARG A N 1
ATOM 1688 C CA . ARG A 1 209 ? 8.335 8.235 6.067 1.00 94.31 209 ARG A CA 1
ATOM 1689 C C . ARG A 1 209 ? 8.134 9.518 6.871 1.00 94.31 209 ARG A C 1
ATOM 1691 O O . ARG A 1 209 ? 7.627 9.447 7.984 1.00 94.31 209 ARG A O 1
ATOM 1698 N N . THR A 1 210 ? 8.495 10.682 6.331 1.00 95.75 210 THR A N 1
ATOM 1699 C CA . THR A 1 210 ? 8.260 11.970 7.002 1.00 95.75 210 THR A CA 1
ATOM 1700 C C . THR A 1 210 ? 6.768 12.253 7.178 1.00 95.75 210 THR A C 1
ATOM 1702 O O . THR A 1 210 ? 6.350 12.634 8.271 1.00 95.75 210 THR A O 1
ATOM 1705 N N . ILE A 1 211 ? 5.957 12.039 6.137 1.00 95.00 211 ILE A N 1
ATOM 1706 C CA . ILE A 1 211 ? 4.501 12.246 6.184 1.00 95.00 211 ILE A CA 1
ATOM 1707 C C . ILE A 1 211 ? 3.858 11.310 7.217 1.00 95.00 211 ILE A C 1
ATOM 1709 O O . ILE A 1 211 ? 3.115 11.766 8.088 1.00 95.00 211 ILE A O 1
ATOM 1713 N N . ILE A 1 212 ? 4.186 10.016 7.163 1.00 94.69 212 ILE A N 1
ATOM 1714 C CA . ILE A 1 212 ? 3.687 9.012 8.112 1.00 94.69 212 ILE A CA 1
ATOM 1715 C C . ILE A 1 212 ? 4.153 9.344 9.532 1.00 94.69 212 ILE A C 1
ATOM 1717 O O . ILE A 1 212 ? 3.348 9.336 10.456 1.00 94.69 212 ILE A O 1
ATOM 1721 N N . GLY A 1 213 ? 5.424 9.707 9.716 1.00 94.88 213 GLY A N 1
ATOM 1722 C CA . GLY A 1 213 ? 5.975 10.081 11.019 1.00 94.88 213 GLY A CA 1
ATOM 1723 C C . GLY A 1 213 ? 5.243 11.266 11.648 1.00 94.88 213 GLY A C 1
ATOM 1724 O O . GLY A 1 213 ? 4.915 11.225 12.833 1.00 94.88 213 GLY A O 1
ATOM 1725 N N . LYS A 1 214 ? 4.908 12.287 10.849 1.00 94.94 214 LYS A N 1
ATOM 1726 C CA . LYS A 1 214 ? 4.079 13.408 11.304 1.00 94.94 214 LYS A CA 1
ATOM 1727 C C . LYS A 1 214 ? 2.690 12.927 11.732 1.00 94.94 214 LYS A C 1
ATOM 1729 O O . LYS A 1 214 ? 2.278 13.205 12.856 1.00 94.94 214 LYS A O 1
ATOM 1734 N N . CYS A 1 215 ? 2.025 12.152 10.880 1.00 94.94 215 CYS A N 1
ATOM 1735 C CA . CYS A 1 215 ? 0.707 11.583 11.151 1.00 94.94 215 CYS A CA 1
ATOM 1736 C C . CYS A 1 215 ? 0.670 10.757 12.453 1.00 94.94 215 CYS A C 1
ATOM 1738 O O . CYS A 1 215 ? -0.247 10.916 13.258 1.00 94.94 215 CYS A O 1
ATOM 1740 N N . LEU A 1 216 ? 1.703 9.948 12.710 1.00 94.75 216 LEU A N 1
ATOM 1741 C CA . LEU A 1 216 ? 1.865 9.197 13.958 1.00 94.75 216 LEU A CA 1
ATOM 1742 C C . LEU A 1 216 ? 2.088 10.127 15.161 1.00 94.75 216 LEU A C 1
ATOM 1744 O O . LEU A 1 216 ? 1.452 9.959 16.200 1.00 94.75 216 LEU A O 1
ATOM 1748 N N . SER A 1 217 ? 2.968 11.128 15.032 1.00 94.25 217 SER A N 1
ATOM 1749 C CA . SER A 1 217 ? 3.290 12.060 16.126 1.00 94.25 217 SER A CA 1
ATOM 1750 C C . SER A 1 217 ? 2.089 12.902 16.570 1.00 94.25 217 SER A C 1
ATOM 1752 O O . SER A 1 217 ? 1.922 13.177 17.757 1.00 94.25 217 SER A O 1
ATOM 1754 N N . GLU A 1 218 ? 1.216 13.245 15.623 1.00 93.44 218 GLU A N 1
ATOM 1755 C CA . GLU A 1 218 ? -0.020 13.999 15.844 1.00 93.44 218 GLU A CA 1
ATOM 1756 C C . GLU A 1 218 ? -1.199 13.088 16.235 1.00 93.44 218 GLU A C 1
ATOM 1758 O O . GLU A 1 218 ? -2.299 13.577 16.488 1.00 93.44 218 GLU A O 1
ATOM 1763 N N . ARG A 1 219 ? -0.973 11.767 16.337 1.00 93.12 219 ARG A N 1
ATOM 1764 C CA . ARG A 1 219 ? -1.988 10.738 16.633 1.00 93.12 219 ARG A CA 1
ATOM 1765 C C . ARG A 1 219 ? -3.158 10.741 15.645 1.00 93.12 219 ARG A C 1
ATOM 1767 O O . ARG A 1 219 ? -4.303 10.495 16.021 1.00 93.12 219 ARG A O 1
ATOM 1774 N N . HIS A 1 220 ? -2.870 11.031 14.382 1.00 93.31 220 HIS A N 1
ATOM 1775 C CA . HIS A 1 220 ? -3.839 10.975 13.291 1.00 93.31 220 HIS A CA 1
ATOM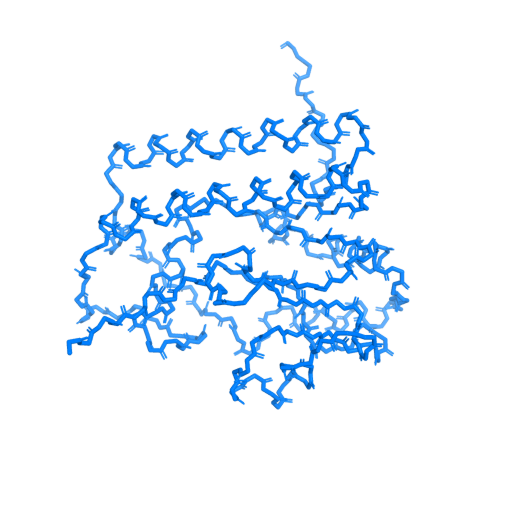 1776 C C . HIS A 1 220 ? -3.914 9.599 12.616 1.00 93.31 220 HIS A C 1
ATOM 1778 O O . HIS A 1 220 ? -4.901 9.304 11.948 1.00 93.31 220 HIS A O 1
ATOM 1784 N N . CYS A 1 221 ? -2.903 8.751 12.799 1.00 94.69 221 CYS A N 1
ATOM 1785 C CA . CYS A 1 221 ? -2.903 7.369 12.329 1.00 94.69 221 CYS A CA 1
ATOM 1786 C C . CYS A 1 221 ? -2.169 6.439 13.292 1.00 94.69 221 CYS A C 1
ATOM 1788 O O . CYS A 1 221 ? -1.436 6.891 14.171 1.00 94.69 221 CYS A O 1
ATOM 1790 N N . ASP A 1 222 ? -2.340 5.140 13.057 1.00 95.56 222 ASP A N 1
ATOM 1791 C CA . ASP A 1 222 ? -1.593 4.050 13.680 1.00 95.56 222 ASP A CA 1
ATOM 1792 C C . ASP A 1 222 ? -0.711 3.325 12.653 1.00 95.56 222 ASP A C 1
ATOM 1794 O O . ASP A 1 222 ? -0.921 3.432 11.444 1.00 95.56 222 ASP A O 1
ATOM 1798 N N . THR A 1 223 ? 0.266 2.547 13.129 1.00 95.00 223 THR A N 1
ATOM 1799 C CA . THR A 1 223 ? 1.123 1.696 12.283 1.00 95.00 223 THR A CA 1
ATOM 1800 C C . THR A 1 223 ? 1.303 0.296 12.858 1.00 95.00 223 THR A C 1
ATOM 1802 O O . THR A 1 223 ? 1.143 0.092 14.063 1.00 95.00 223 THR A O 1
ATOM 1805 N N . ASN A 1 224 ? 1.632 -0.696 12.024 1.00 92.38 224 ASN A N 1
ATOM 1806 C CA . ASN A 1 224 ? 2.037 -2.035 12.474 1.00 92.38 224 ASN A CA 1
ATOM 1807 C C . ASN A 1 224 ? 3.495 -2.121 12.942 1.00 92.38 224 ASN A C 1
ATOM 1809 O O . ASN A 1 224 ? 3.876 -3.123 13.545 1.00 92.38 224 ASN A O 1
ATOM 1813 N N . GLU A 1 225 ? 4.291 -1.083 12.722 1.00 84.38 225 GLU A N 1
ATOM 1814 C CA . GLU A 1 225 ? 5.632 -0.998 13.283 1.00 84.38 225 GLU A CA 1
ATOM 1815 C C . GLU A 1 225 ? 5.532 -0.855 14.808 1.00 84.38 225 GLU A C 1
ATOM 1817 O O . GLU A 1 225 ? 4.727 -0.080 15.334 1.00 84.38 225 GLU A O 1
ATOM 1822 N N . HIS A 1 226 ? 6.319 -1.640 15.546 1.00 64.19 226 HIS A N 1
ATOM 1823 C CA . HIS A 1 226 ? 6.521 -1.358 16.964 1.00 64.19 226 HIS A CA 1
ATOM 1824 C C . HIS A 1 226 ? 7.152 0.026 17.033 1.00 64.19 226 HIS A C 1
ATOM 1826 O O . HIS A 1 226 ? 8.113 0.245 16.299 1.00 64.19 226 HIS A O 1
ATOM 1832 N N . SER A 1 227 ? 6.548 0.929 17.824 1.00 47.69 227 SER A N 1
ATOM 1833 C CA . SER A 1 227 ? 6.940 2.333 18.011 1.00 47.69 227 SER A CA 1
ATOM 1834 C C . SER A 1 227 ? 8.352 2.582 17.500 1.00 47.69 227 SER A C 1
ATOM 1836 O O . SER A 1 227 ? 9.308 2.047 18.062 1.00 47.69 227 SER A O 1
ATOM 1838 N N . MET A 1 228 ? 8.482 3.366 16.427 1.00 41.66 228 MET A N 1
ATOM 1839 C CA . MET A 1 228 ? 9.743 4.024 16.127 1.00 41.66 228 MET A CA 1
ATOM 1840 C C . MET A 1 228 ? 10.073 4.912 17.331 1.00 41.66 228 MET A C 1
ATOM 1842 O O . MET A 1 228 ? 9.812 6.114 17.331 1.00 41.66 228 MET A O 1
ATOM 1846 N N . THR A 1 229 ? 10.629 4.328 18.389 1.00 31.48 229 THR A N 1
ATOM 1847 C CA . THR A 1 229 ? 11.495 5.047 19.297 1.00 31.48 229 THR A CA 1
ATOM 1848 C C . THR A 1 229 ? 12.618 5.535 18.406 1.00 31.48 229 THR A C 1
ATOM 1850 O O . THR A 1 229 ? 13.497 4.763 18.016 1.00 31.48 229 THR A O 1
ATOM 1853 N N . LEU A 1 230 ? 12.512 6.801 17.998 1.00 32.47 230 LEU A N 1
ATOM 1854 C CA . LEU A 1 230 ? 13.636 7.580 17.507 1.00 32.47 230 LEU A CA 1
ATOM 1855 C C . LEU A 1 230 ? 14.840 7.193 18.372 1.00 32.47 230 LEU A C 1
ATOM 1857 O O . LEU A 1 230 ? 14.710 7.243 19.601 1.00 32.47 230 LEU A O 1
ATOM 1861 N N . PRO A 1 231 ? 15.976 6.772 17.794 1.00 28.17 231 PRO A N 1
ATOM 1862 C CA . PRO A 1 231 ? 17.189 6.665 18.573 1.00 28.17 231 PRO A CA 1
ATOM 1863 C C . PRO A 1 231 ? 17.447 8.052 19.154 1.00 28.17 231 PRO A C 1
ATOM 1865 O O . PRO A 1 231 ? 17.752 8.997 18.433 1.00 28.17 231 PRO A O 1
ATOM 1868 N N . SER A 1 232 ? 17.236 8.190 20.457 1.00 33.09 232 SER A N 1
ATOM 1869 C CA . SER A 1 232 ? 17.743 9.317 21.210 1.00 33.09 232 SER A CA 1
ATOM 1870 C C . SER A 1 232 ? 19.257 9.176 21.232 1.00 33.09 232 SER A C 1
ATOM 1872 O O . SER A 1 232 ? 19.769 8.294 21.931 1.00 33.09 232 SER A O 1
ATOM 1874 N N . GLN A 1 233 ? 19.940 10.004 20.448 1.00 32.69 233 GLN A N 1
ATOM 1875 C CA . GLN A 1 233 ? 21.283 10.510 20.721 1.00 32.69 233 GLN A CA 1
ATOM 1876 C C . GLN A 1 233 ? 21.587 11.692 19.805 1.00 32.69 233 GLN A C 1
ATOM 1878 O O . GLN A 1 233 ? 21.460 11.530 18.573 1.00 32.69 233 GLN A O 1
#

Organism: Capitella teleta (NCBI:txid283909)

Radius of gyration: 18.12 Å; Cα contacts (8 Å, |Δi|>4): 261; chains: 1; bounding box: 44×38×54 Å

Foldseek 3Di:
DDPPDQDFDQDWPPDQQPDLPPAAEAECAQDPVCCVSHVRYNPDDPSHLHYIDQPPLDDPDDPPDDDQAEEAEDEQQVVRLLLRVQCVQQVNQLQGDDDPPDDDPPLAVSLVVSLVSNLVSLVVVLVVCVVVLHEYEYEYPVLCVVCVLLVVVVVCVSSVRDHDPVNSVVCVVCVCPPRHHDDDPCSCVVRPYDPVSVVSSVVSVVVSCVSVVVCVVVVSYHYSDDDPPPPDD

InterPro domains:
  IPR000863 Sulfotransferase domain [PF00685] (46-172)
  IPR027417 P-loop containing nucleoside triphosphate hydrolase [G3DSA:3.40.50.300] (17-226)
  IPR027417 P-loop containing nucleoside triphosphate hydrolase [SSF52540] (45-174)
  IPR051589 Sialate:O-sulfotransferase [PTHR45964] (20-199)

pLDDT: mean 77.77, std 19.46, range [23.14, 97.0]

Sequence (233 aa):
MDGKKVHNFFLPIIGHNKMIDGVFTGSIYKDPDLRIPFPGEGKHGSSVSAIKTHWPLFAQEQDLLDYARIILVVRDPEDAIRSSYVFHKSGENHTGLLNENWEVKDWSTYLDSCLQEWESFHEFWINHALSHRLPLLVLNYAAMKTDINSTVYKMAAFLDAPLSEERARCVLANQEGGFHRVKHGRVEEILPSTETQRQESMRMAARMRTIIGKCLSERHCDTNEHSMTLPSQ

Secondary structure (DSSP, 8-state):
----------------SS-BTTBPEEES---TTTTTT-TTBT--STT-SEEE--TTTT-SS------S-EEEEE--HHHHHHHHHHHHHTTS-TT----TT----SHHHHHHHHHHHHHHHHHHHHHHHHHHT--EEEEEHHHHHH-HHHHHHHHHHHTT----HHHHHHHHHTTT-SSPPPPPTTHHHHSPPPHHHHHHHHHHHHHHHHHHHHHHHTTSEEESS--------

Nearest PDB structures (foldseek):
  8g1e-assembly1_A  TM=2.046E-01  e=2.050E+00  Homo sapiens
  7e2b-assembly1_A  TM=1.996E-01  e=7.254E+00  Pyrococcus furiosus DSM 3638
  6fuf-assembly1_B  TM=1.692E-01  e=8.182E+00  Homo sapiens
  8sg1-assembly1_A  TM=1.690E-01  e=8.689E+00  Homo sapiens

Solvent-accessible surface area (backbone atoms only — not comparable to full-atom values): 14156 Å² total; per-residue (Å²): 135,86,78,78,78,82,79,81,55,68,75,72,78,88,64,74,53,67,53,65,76,73,57,39,44,18,16,81,49,75,54,75,86,44,35,78,77,22,78,20,51,54,34,70,66,94,82,31,81,45,67,48,77,66,72,74,81,78,55,94,61,82,86,82,72,88,71,81,57,47,79,45,74,47,61,63,60,63,69,33,48,53,52,19,52,43,26,53,76,41,72,65,29,66,55,43,71,89,55,96,85,60,80,84,69,64,55,67,64,49,49,60,53,46,51,55,51,53,50,52,44,55,51,48,56,53,51,49,26,63,74,68,69,27,55,32,38,40,35,44,48,70,48,38,74,75,41,48,66,65,36,53,55,50,52,27,60,75,69,75,44,71,73,51,71,68,54,49,51,50,49,63,78,48,65,69,63,94,60,58,49,77,86,64,98,50,57,59,77,73,59,65,74,54,73,68,54,49,52,51,44,52,51,50,51,51,51,50,50,52,54,51,50,49,33,44,76,71,68,55,35,49,58,63,57,76,76,84,71,69,81,88,124